Protein AF-A0A3N4HR42-F1 (afdb_monomer_lite)

Radius of gyration: 20.44 Å; chains: 1; bounding box: 59×43×58 Å

Sequence (301 aa):
MSRNQTDHSSALSRASDFMNNPENPEFTLSMLTPGLSFVSEAAHNEIISFLSTIPPKRSTDVFYEKNRSKVDMFFLLYSSMCGHDMFNLKSVAADCDPNLVFIFTIGPVVFSIPPPFQQLLEEYLLFYVRKIQPFFARIGHPFLYENGRPSPDLSSDMNTKKDPRVRYVDIAQQLGVVKEHGIVKRWNCGLARPSQFQIAEIAIRKMMEQLEALMELEFEAEGERIITTEFSRICQRTFSFLDGFVFASEFRSERLEALLLRYLNNDEVNMEFVRALDTKHRKVENDESYADSGYLWSGWY

Organism: NCBI:txid1160509

Foldseek 3Di:
DDDDPDPPVVLVVVVVVQVPDPPNPQDDLVVQDQVLALADPVLSVLLSVLVVVPDVVLVRCLQDPLPVVSHDLLVVLRCLNSQNQPQSCCVSVVVQDPVVNVVRVDPRFPWQADPLCSVVLSVLSVLCSPPVVVLCVVLDPVQQDDPNDRPPVSVDSPSVLQALVVLSSVLSCLRTRHCPFQQNVCVVVVNHDPLLSVVLSLLSVVLSVVLRVLSPDDDDNVCVVVSSVVSSVSSVVSSCCNRLESSDNPNRDPVVSVVVVVQVPDPPNPVVVVVVVVVVVVVQVPPVVCSPDPPPRPPPD

Structure (mmCIF, N/CA/C/O backbone):
data_AF-A0A3N4HR42-F1
#
_entry.id   AF-A0A3N4HR42-F1
#
loop_
_atom_site.group_PDB
_atom_site.id
_atom_site.type_symbol
_atom_site.label_atom_id
_atom_site.label_alt_id
_atom_site.label_comp_id
_atom_site.label_asym_id
_atom_site.label_entity_id
_atom_site.label_seq_id
_atom_site.pdbx_PDB_ins_code
_atom_site.Cartn_x
_atom_site.Cartn_y
_atom_site.Cartn_z
_atom_site.occupancy
_atom_site.B_iso_or_equiv
_atom_site.auth_seq_id
_atom_site.auth_comp_id
_atom_site.auth_asym_id
_atom_site.auth_atom_id
_atom_site.pdbx_PDB_model_num
ATOM 1 N N . MET A 1 1 ? -7.924 -11.128 30.339 1.00 36.09 1 MET A N 1
ATOM 2 C CA . MET A 1 1 ? -7.146 -11.492 29.135 1.00 36.09 1 MET A CA 1
ATOM 3 C C . MET A 1 1 ? -5.729 -10.977 29.324 1.00 36.09 1 MET A C 1
ATOM 5 O O . MET A 1 1 ? -5.520 -9.775 29.249 1.00 36.09 1 MET A O 1
ATOM 9 N N . SER A 1 2 ? -4.800 -11.863 29.690 1.00 30.78 2 SER A N 1
ATOM 10 C CA . SER A 1 2 ? -3.397 -11.521 29.952 1.00 30.78 2 SER A CA 1
ATOM 11 C C . SER A 1 2 ? -2.655 -11.473 28.616 1.00 30.78 2 SER A C 1
ATOM 13 O O . SER A 1 2 ? -2.589 -12.491 27.931 1.00 30.78 2 SER A O 1
ATOM 15 N N . ARG A 1 3 ? -2.185 -10.296 28.186 1.00 35.97 3 ARG A N 1
ATOM 16 C CA . ARG A 1 3 ? -1.340 -10.175 26.987 1.00 35.97 3 ARG A CA 1
ATOM 17 C C . ARG A 1 3 ? 0.090 -10.555 27.363 1.00 35.97 3 ARG A C 1
ATOM 19 O O . ARG A 1 3 ? 0.638 -9.990 28.304 1.00 35.97 3 ARG A O 1
ATOM 26 N N . ASN A 1 4 ? 0.665 -11.489 26.607 1.00 33.34 4 ASN A N 1
ATOM 27 C CA . ASN A 1 4 ? 2.083 -11.832 26.638 1.00 33.34 4 ASN A CA 1
ATOM 28 C C . ASN A 1 4 ? 2.928 -10.564 26.428 1.00 33.34 4 ASN A C 1
ATOM 30 O O . ASN A 1 4 ? 3.034 -10.066 25.311 1.00 33.34 4 ASN A O 1
ATOM 34 N N . GLN A 1 5 ? 3.520 -10.046 27.505 1.00 35.56 5 GLN A N 1
ATOM 35 C CA . GLN A 1 5 ? 4.719 -9.215 27.435 1.00 35.56 5 GLN A CA 1
ATOM 36 C C . GLN A 1 5 ? 5.881 -10.144 27.078 1.00 35.56 5 GLN A C 1
ATOM 38 O O . GLN A 1 5 ? 6.528 -10.711 27.950 1.00 35.56 5 GLN A O 1
ATOM 43 N N . THR A 1 6 ? 6.103 -10.371 25.789 1.00 44.53 6 THR A N 1
ATOM 44 C CA . THR A 1 6 ? 7.382 -10.901 25.307 1.00 44.53 6 THR A CA 1
ATOM 45 C C . THR A 1 6 ? 8.488 -9.882 25.598 1.00 44.53 6 THR A C 1
ATOM 47 O O . THR A 1 6 ? 8.267 -8.679 25.457 1.00 44.53 6 THR A O 1
ATOM 50 N N . ASP A 1 7 ? 9.652 -10.370 26.037 1.00 45.94 7 ASP A N 1
ATOM 51 C CA . ASP A 1 7 ? 10.839 -9.624 26.481 1.00 45.94 7 ASP A CA 1
ATOM 52 C C . ASP A 1 7 ? 11.307 -8.531 25.496 1.00 45.94 7 ASP A C 1
ATOM 54 O O . ASP A 1 7 ? 12.239 -8.699 24.712 1.00 45.94 7 ASP A O 1
ATOM 58 N N . HIS A 1 8 ? 10.699 -7.346 25.568 1.00 45.69 8 HIS A N 1
ATOM 59 C CA . HIS A 1 8 ? 11.109 -6.173 24.788 1.00 45.69 8 HIS A CA 1
ATOM 60 C C . HIS A 1 8 ? 12.482 -5.619 25.205 1.00 45.69 8 HIS A C 1
ATOM 62 O O . HIS A 1 8 ? 13.145 -4.942 24.421 1.00 45.69 8 HIS A O 1
ATOM 68 N N . SER A 1 9 ? 12.933 -5.932 26.423 1.00 43.62 9 SER A N 1
ATOM 69 C CA . SER A 1 9 ? 14.224 -5.479 26.951 1.00 43.62 9 SER A CA 1
ATOM 70 C C . SER A 1 9 ? 15.411 -6.099 26.197 1.00 43.62 9 SER A C 1
ATOM 72 O O . SER A 1 9 ? 16.412 -5.426 25.946 1.00 43.62 9 SER A O 1
ATOM 74 N N . SER A 1 10 ? 15.294 -7.357 25.744 1.00 48.78 10 SER A N 1
ATOM 75 C CA . SER A 1 10 ? 16.414 -8.047 25.087 1.00 48.78 10 SER A CA 1
ATOM 76 C C . SER A 1 10 ? 16.641 -7.591 23.643 1.00 48.78 10 SER A C 1
ATOM 78 O O . SER A 1 10 ? 17.771 -7.637 23.159 1.00 48.78 10 SER A O 1
ATOM 80 N N . ALA A 1 11 ? 15.587 -7.151 22.947 1.00 43.66 11 ALA A N 1
ATOM 81 C CA . ALA A 1 11 ? 15.695 -6.609 21.593 1.00 43.66 11 ALA A CA 1
ATOM 82 C C . ALA A 1 11 ? 16.401 -5.240 21.591 1.00 43.66 11 ALA A C 1
ATOM 84 O O . ALA A 1 11 ? 17.291 -5.005 20.777 1.00 43.66 11 ALA A O 1
ATOM 85 N N . LEU A 1 12 ? 16.079 -4.377 22.563 1.00 40.41 12 LEU A N 1
ATOM 86 C CA . LEU A 1 12 ? 16.682 -3.046 22.703 1.00 40.41 12 LEU A CA 1
ATOM 87 C C . LEU A 1 12 ? 18.170 -3.105 23.091 1.00 40.41 12 LEU A C 1
ATOM 89 O O . LEU A 1 12 ? 18.966 -2.320 22.580 1.00 40.41 12 LEU A O 1
ATOM 93 N N . SER A 1 13 ? 18.570 -4.064 23.937 1.00 45.47 13 SER A N 1
ATOM 94 C CA . SER A 1 13 ? 19.983 -4.255 24.307 1.00 45.47 13 SER A CA 1
ATOM 95 C C . SER A 1 13 ? 20.847 -4.695 23.119 1.00 45.47 13 SER A C 1
ATOM 97 O O . SER A 1 13 ? 21.969 -4.221 22.978 1.00 45.47 13 SER A O 1
ATOM 99 N N . ARG A 1 14 ? 20.327 -5.555 22.227 1.00 50.50 14 ARG A N 1
ATOM 100 C CA . ARG A 1 14 ? 21.057 -6.005 21.026 1.00 50.50 14 ARG A CA 1
ATOM 101 C C . ARG A 1 14 ? 21.204 -4.909 19.970 1.00 50.50 14 ARG A C 1
ATOM 103 O O . ARG A 1 14 ? 22.225 -4.867 19.295 1.00 50.50 14 ARG A O 1
ATOM 110 N N . ALA A 1 15 ? 20.219 -4.018 19.849 1.00 42.44 15 ALA A N 1
ATOM 111 C CA . ALA A 1 15 ? 20.290 -2.876 18.937 1.00 42.44 15 ALA A CA 1
ATOM 112 C C . ALA A 1 15 ? 21.369 -1.860 19.365 1.00 42.44 15 ALA A C 1
ATOM 114 O O . ALA A 1 15 ? 22.075 -1.312 18.524 1.00 42.44 15 ALA A O 1
ATOM 115 N N . SER A 1 16 ? 21.545 -1.659 20.677 1.00 41.88 16 SER A N 1
ATOM 116 C CA . SER A 1 16 ? 22.583 -0.792 21.257 1.00 41.88 16 SER A CA 1
ATOM 117 C C . SER A 1 16 ? 24.005 -1.273 20.942 1.00 41.88 16 SER A C 1
ATOM 119 O O . SER A 1 16 ? 24.844 -0.481 20.515 1.00 41.88 16 SER A O 1
ATOM 121 N N . ASP A 1 17 ? 24.276 -2.570 21.112 1.00 47.03 17 ASP A N 1
ATOM 122 C CA . ASP A 1 17 ? 25.609 -3.142 20.865 1.00 47.03 17 ASP A CA 1
ATOM 123 C C . ASP A 1 17 ? 25.984 -3.126 19.374 1.00 47.03 17 ASP A C 1
ATOM 125 O O . ASP A 1 17 ? 27.156 -3.005 19.018 1.00 47.03 17 ASP A O 1
ATOM 129 N N . PHE A 1 18 ? 24.981 -3.164 18.494 1.00 44.66 18 PHE A N 1
ATOM 130 C CA . PHE A 1 18 ? 25.139 -3.056 17.044 1.00 44.66 18 PHE A CA 1
ATOM 131 C C . PHE A 1 18 ? 25.598 -1.657 16.591 1.00 44.66 18 PHE A C 1
ATOM 133 O O . PHE A 1 18 ? 26.269 -1.531 15.572 1.00 44.66 18 PHE A O 1
ATOM 140 N N . MET A 1 19 ? 25.283 -0.601 17.355 1.00 38.81 19 MET A N 1
ATOM 141 C CA . MET A 1 19 ? 25.569 0.794 16.981 1.00 38.81 19 MET A CA 1
ATOM 142 C C . MET A 1 19 ? 27.031 1.226 17.190 1.00 38.81 19 MET A C 1
ATOM 144 O O . MET A 1 19 ? 27.423 2.282 16.700 1.00 38.81 19 MET A O 1
ATOM 148 N N . ASN A 1 20 ? 27.847 0.438 17.901 1.00 46.16 20 ASN A N 1
ATOM 149 C CA . ASN A 1 20 ? 29.214 0.823 18.281 1.00 46.16 20 ASN A CA 1
ATOM 150 C C . ASN A 1 20 ? 30.325 0.123 17.470 1.00 46.16 20 ASN A C 1
ATOM 152 O O . ASN A 1 20 ? 31.501 0.315 17.781 1.00 46.16 20 ASN A O 1
ATOM 156 N N . ASN A 1 21 ? 29.989 -0.673 16.445 1.00 47.16 21 ASN A N 1
ATOM 157 C CA . ASN A 1 21 ? 30.976 -1.384 15.627 1.00 47.16 21 ASN A CA 1
ATOM 158 C C . ASN A 1 21 ? 31.153 -0.720 14.237 1.00 47.16 21 ASN A C 1
ATOM 160 O O . ASN A 1 21 ? 30.214 -0.733 13.443 1.00 47.16 21 ASN A O 1
ATOM 164 N N . PRO A 1 22 ? 32.326 -0.134 13.915 1.00 46.09 22 PRO A N 1
ATOM 165 C CA . PRO A 1 22 ? 32.585 0.517 12.624 1.00 46.09 22 PRO A CA 1
ATOM 166 C C . PRO A 1 22 ? 32.722 -0.465 11.448 1.00 46.09 22 PRO A C 1
ATOM 168 O O . PRO A 1 22 ? 32.657 -0.049 10.292 1.00 46.09 22 PRO A O 1
ATOM 171 N N . GLU A 1 23 ? 32.872 -1.763 11.720 1.00 51.28 23 GLU A N 1
ATOM 172 C CA . GLU A 1 23 ? 32.647 -2.815 10.731 1.00 51.28 23 GLU A CA 1
ATOM 173 C C . GLU A 1 23 ? 31.143 -3.060 10.649 1.00 51.28 23 GLU A C 1
ATOM 175 O O . GLU A 1 23 ? 30.599 -3.911 11.348 1.00 51.28 23 GLU A O 1
ATOM 180 N N . ASN A 1 24 ? 30.459 -2.236 9.856 1.00 51.88 24 ASN A N 1
ATOM 181 C CA . ASN A 1 24 ? 29.016 -2.320 9.675 1.00 51.88 24 ASN A CA 1
ATOM 182 C C . ASN A 1 24 ? 28.698 -3.725 9.133 1.00 51.88 24 ASN A C 1
ATOM 184 O O . ASN A 1 24 ? 29.077 -4.018 7.994 1.00 51.88 24 ASN A O 1
ATOM 188 N N . PRO A 1 25 ? 28.092 -4.626 9.926 1.00 54.25 25 PRO A N 1
ATOM 189 C CA . PRO A 1 25 ? 27.823 -5.976 9.463 1.00 54.25 25 PRO A CA 1
ATOM 190 C C . PRO A 1 25 ? 26.931 -5.863 8.231 1.00 54.25 25 PRO A C 1
ATOM 192 O O . PRO A 1 25 ? 25.910 -5.171 8.260 1.00 54.25 25 PRO A O 1
ATOM 195 N N . GLU A 1 26 ? 27.352 -6.486 7.129 1.00 62.44 26 GLU A N 1
ATOM 196 C CA . GLU A 1 26 ? 26.559 -6.516 5.907 1.00 62.44 26 GLU A CA 1
ATOM 197 C C . GLU A 1 26 ? 25.141 -6.961 6.272 1.00 62.44 26 GLU A C 1
ATOM 199 O O . GLU A 1 26 ? 24.936 -8.049 6.821 1.00 62.44 26 GLU A O 1
ATOM 204 N N . PHE A 1 27 ? 24.158 -6.095 6.017 1.00 65.12 27 PHE A N 1
ATOM 205 C CA . PHE A 1 27 ? 22.768 -6.476 6.183 1.00 65.12 27 PHE A CA 1
ATOM 206 C C . PHE A 1 27 ? 22.517 -7.663 5.254 1.00 65.12 27 PHE A C 1
ATOM 208 O O . PHE A 1 27 ? 22.608 -7.546 4.030 1.00 65.12 27 PHE A O 1
ATOM 215 N N . THR A 1 28 ? 22.221 -8.819 5.835 1.00 76.50 28 THR A N 1
ATOM 216 C CA . THR A 1 28 ? 22.005 -10.059 5.093 1.00 76.50 28 THR A CA 1
ATOM 217 C C . THR A 1 28 ? 20.543 -10.462 5.200 1.00 76.5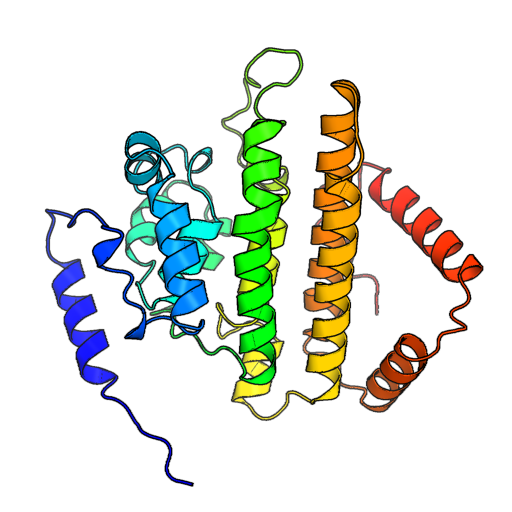0 28 THR A C 1
ATOM 219 O O . THR A 1 28 ? 19.921 -10.335 6.253 1.00 76.50 28 THR A O 1
ATOM 222 N N . LEU A 1 29 ? 19.973 -10.989 4.109 1.00 82.12 29 LEU A N 1
ATOM 223 C CA . LEU A 1 29 ? 18.588 -11.488 4.095 1.00 82.12 29 LEU A CA 1
ATOM 224 C C . LEU A 1 29 ? 18.332 -12.558 5.171 1.00 82.12 29 LEU A C 1
ATOM 226 O O . LEU A 1 29 ? 17.199 -12.717 5.610 1.00 82.12 29 LEU A O 1
ATOM 230 N N . SER A 1 30 ? 19.374 -13.248 5.644 1.00 85.31 30 SER A N 1
ATOM 231 C CA . SER A 1 30 ? 19.306 -14.209 6.754 1.00 85.31 30 SER A CA 1
ATOM 232 C C . SER A 1 30 ? 18.877 -13.588 8.088 1.00 85.31 30 SER A C 1
ATOM 234 O O . SER A 1 30 ? 18.429 -14.313 8.974 1.00 85.31 30 SER A O 1
ATOM 236 N N . MET A 1 31 ? 18.982 -12.266 8.243 1.00 84.31 31 MET A N 1
ATOM 237 C CA . MET A 1 31 ? 18.504 -11.550 9.428 1.00 84.31 31 MET A CA 1
ATOM 238 C C . MET A 1 31 ? 16.973 -11.402 9.439 1.00 84.31 31 MET A C 1
ATOM 240 O O . MET A 1 31 ? 16.371 -11.206 10.499 1.00 84.31 31 MET A O 1
ATOM 244 N N . LEU A 1 32 ? 16.320 -11.527 8.280 1.00 86.69 32 LEU A N 1
ATOM 245 C CA . LEU A 1 32 ? 14.867 -11.484 8.139 1.00 86.69 32 LEU A CA 1
ATOM 246 C C . LEU A 1 32 ? 14.284 -12.873 8.421 1.00 86.69 32 LEU A C 1
ATOM 248 O O . LEU A 1 32 ? 14.069 -13.682 7.518 1.00 86.69 32 LEU A O 1
ATOM 252 N N . THR A 1 33 ? 14.041 -13.161 9.699 1.00 88.56 33 THR A N 1
ATOM 253 C CA . THR A 1 33 ? 13.465 -14.445 10.125 1.00 88.56 33 THR A CA 1
ATOM 254 C C . THR A 1 33 ? 11.935 -14.372 10.220 1.00 88.56 33 THR A C 1
ATOM 256 O O . THR A 1 33 ? 11.415 -13.332 10.631 1.00 88.56 33 THR A O 1
ATOM 259 N N . PRO A 1 34 ? 11.200 -15.462 9.911 1.00 88.62 34 PRO A N 1
ATOM 260 C CA . PRO A 1 34 ? 9.736 -15.476 9.988 1.00 88.62 34 PRO A CA 1
ATOM 261 C C . PRO A 1 34 ? 9.187 -15.073 11.361 1.00 88.62 34 PRO A C 1
ATOM 263 O O . PRO A 1 34 ? 8.167 -14.404 11.449 1.00 88.62 34 PRO A O 1
ATOM 266 N N . GLY A 1 35 ? 9.894 -15.420 12.444 1.00 88.00 35 GLY A N 1
ATOM 267 C CA . GLY A 1 35 ? 9.477 -15.095 13.813 1.00 88.00 35 GLY A CA 1
ATOM 268 C C . GLY A 1 35 ? 9.513 -13.604 14.163 1.00 88.00 35 GLY A C 1
ATOM 269 O O . GLY A 1 35 ? 8.986 -13.219 15.205 1.00 88.00 35 GLY A O 1
ATOM 270 N N . LEU A 1 36 ? 10.132 -12.773 13.320 1.00 86.25 36 LEU A N 1
ATOM 271 C CA . LEU A 1 36 ? 10.145 -11.317 13.464 1.00 86.25 36 LEU A CA 1
ATOM 272 C C . LEU A 1 36 ? 9.144 -10.618 12.538 1.00 86.25 36 LEU A C 1
ATOM 274 O O . LEU A 1 36 ? 8.925 -9.417 12.678 1.00 86.25 36 LEU A O 1
ATOM 278 N N . SER A 1 37 ? 8.556 -11.346 11.589 1.00 88.12 37 SER A N 1
ATOM 279 C CA . SER A 1 37 ? 7.618 -10.790 10.625 1.00 88.12 37 SER A CA 1
ATOM 280 C C . SER A 1 37 ? 6.185 -10.861 11.141 1.00 88.12 37 SER A C 1
ATOM 282 O O . SER A 1 37 ? 5.816 -11.768 11.884 1.00 88.12 37 SER A O 1
ATOM 284 N N . PHE A 1 38 ? 5.358 -9.896 10.743 1.00 88.81 38 PHE A N 1
ATOM 285 C CA . PHE A 1 38 ? 3.923 -9.914 11.045 1.00 88.81 38 PHE A CA 1
ATOM 286 C C . PHE A 1 38 ? 3.111 -10.693 9.999 1.00 88.81 38 PHE A C 1
ATOM 288 O O . PHE A 1 38 ? 1.947 -11.000 10.257 1.00 88.81 38 PHE A O 1
ATOM 295 N N . VAL A 1 39 ? 3.691 -10.952 8.820 1.00 93.44 39 VAL A N 1
ATOM 296 C CA . VAL A 1 39 ? 3.047 -11.757 7.778 1.00 93.44 39 VAL A CA 1
ATOM 297 C C . VAL A 1 39 ? 3.178 -13.242 8.101 1.00 93.44 39 VAL A C 1
ATOM 299 O O . VAL A 1 39 ? 4.042 -13.656 8.876 1.00 93.44 39 VAL A O 1
ATOM 302 N N . SER A 1 40 ? 2.331 -14.058 7.484 1.00 95.94 40 SER A N 1
ATOM 303 C CA . SER A 1 40 ? 2.418 -15.509 7.560 1.00 95.94 40 SER A CA 1
ATOM 304 C C . SER A 1 40 ? 3.796 -16.018 7.125 1.00 95.94 40 SER A C 1
ATOM 306 O O . SER A 1 40 ? 4.465 -15.429 6.276 1.00 95.94 40 SER A O 1
ATOM 308 N N . GLU A 1 41 ? 4.221 -17.161 7.668 1.00 96.19 41 GLU A N 1
ATOM 309 C CA . GLU A 1 41 ? 5.494 -17.791 7.291 1.00 96.19 41 GLU A CA 1
ATOM 310 C C . GLU A 1 41 ? 5.572 -18.072 5.780 1.00 96.19 41 GLU A C 1
ATOM 312 O O . GLU A 1 41 ? 6.622 -17.900 5.163 1.00 96.19 41 GLU A O 1
ATOM 317 N N . ALA A 1 42 ? 4.446 -18.445 5.162 1.00 97.38 42 ALA A N 1
ATOM 318 C CA . ALA A 1 42 ? 4.359 -18.651 3.721 1.00 97.38 42 ALA A CA 1
ATOM 319 C C . ALA A 1 42 ? 4.644 -17.355 2.946 1.00 97.38 42 ALA A C 1
ATOM 321 O O . ALA A 1 42 ? 5.490 -17.353 2.051 1.00 97.38 42 ALA A O 1
ATOM 322 N N . ALA A 1 43 ? 3.990 -16.251 3.324 1.00 96.56 43 ALA A N 1
ATOM 323 C CA . ALA A 1 43 ? 4.218 -14.951 2.705 1.00 96.56 43 ALA A CA 1
ATOM 324 C C . ALA A 1 43 ? 5.642 -14.437 2.953 1.00 96.56 43 ALA A C 1
ATOM 326 O O . ALA A 1 43 ? 6.279 -13.928 2.033 1.00 96.56 43 ALA A O 1
ATOM 327 N N . HIS A 1 44 ? 6.172 -14.626 4.165 1.00 95.50 44 HIS A N 1
ATOM 328 C CA . HIS A 1 44 ? 7.555 -14.291 4.512 1.00 95.50 44 HIS A CA 1
ATOM 329 C C . HIS A 1 44 ? 8.540 -14.987 3.578 1.00 95.50 44 HIS A C 1
ATOM 331 O O . HIS A 1 44 ? 9.362 -14.335 2.941 1.00 95.50 44 HIS A O 1
ATOM 337 N N . ASN A 1 45 ? 8.434 -16.309 3.454 1.00 95.69 45 ASN A N 1
ATOM 338 C CA . ASN A 1 45 ? 9.334 -17.098 2.618 1.00 95.69 45 ASN A CA 1
ATOM 339 C C . ASN A 1 45 ? 9.261 -16.682 1.146 1.00 95.69 45 ASN A C 1
ATOM 341 O O . ASN A 1 45 ? 10.291 -16.622 0.475 1.00 95.69 45 ASN A O 1
ATOM 345 N N . GLU A 1 46 ? 8.070 -16.347 0.651 1.00 96.62 46 GLU A N 1
ATOM 346 C CA . GLU A 1 46 ? 7.899 -15.838 -0.706 1.00 96.62 46 GLU A CA 1
ATOM 347 C C . GLU A 1 46 ? 8.568 -14.472 -0.901 1.00 96.62 46 GLU A C 1
ATOM 349 O O . GLU A 1 46 ? 9.310 -14.287 -1.867 1.00 96.62 46 GLU A O 1
ATOM 354 N N . ILE A 1 47 ? 8.378 -13.540 0.038 1.00 94.38 47 ILE A N 1
ATOM 355 C CA . ILE A 1 47 ? 9.021 -12.222 0.001 1.00 94.38 47 ILE A CA 1
ATOM 356 C C . ILE A 1 47 ? 10.546 -12.373 0.059 1.00 94.38 47 ILE A C 1
ATOM 358 O O . ILE A 1 47 ? 11.244 -11.772 -0.752 1.00 94.38 47 ILE A O 1
ATOM 362 N N . ILE A 1 48 ? 11.089 -13.210 0.948 1.00 92.62 48 ILE A N 1
ATOM 363 C CA . ILE A 1 48 ? 12.539 -13.456 1.031 1.00 92.62 48 ILE A CA 1
ATOM 364 C C . ILE A 1 48 ? 13.073 -14.105 -0.242 1.00 92.62 48 ILE A C 1
ATOM 366 O O . ILE A 1 48 ? 14.116 -13.686 -0.748 1.00 92.62 48 ILE A O 1
ATOM 370 N N . SER A 1 49 ? 12.356 -15.092 -0.785 1.00 93.25 49 SER A N 1
ATOM 371 C CA . SER A 1 49 ? 12.714 -15.717 -2.056 1.00 93.25 49 SER A CA 1
ATOM 372 C C . SER A 1 49 ? 12.800 -14.660 -3.150 1.00 93.25 49 SER A C 1
ATOM 374 O O . SER A 1 49 ? 13.808 -14.587 -3.848 1.00 93.25 49 SER A O 1
ATOM 376 N N . PHE A 1 50 ? 11.794 -13.794 -3.260 1.00 89.94 50 PHE A N 1
ATOM 377 C CA . PHE A 1 50 ? 11.798 -12.683 -4.199 1.00 89.94 50 PHE A CA 1
ATOM 378 C C . PHE A 1 50 ? 12.989 -11.739 -3.977 1.00 89.94 50 PHE A C 1
ATOM 380 O O . PHE A 1 50 ? 13.749 -11.485 -4.911 1.00 89.94 50 PHE A O 1
ATOM 387 N N . LEU A 1 51 ? 13.214 -11.276 -2.747 1.00 85.69 51 LEU A N 1
ATOM 388 C CA . LEU A 1 51 ? 14.315 -10.366 -2.423 1.00 85.69 51 LEU A CA 1
ATOM 389 C C . LEU A 1 51 ? 15.688 -10.972 -2.743 1.00 85.69 51 LEU A C 1
ATOM 391 O O . LEU A 1 51 ? 16.587 -10.250 -3.166 1.00 85.69 51 LEU A O 1
ATOM 395 N N . SER A 1 52 ? 15.842 -12.294 -2.621 1.00 86.06 52 SER A N 1
ATOM 396 C CA . SER A 1 52 ? 17.074 -13.001 -2.993 1.00 86.06 52 SER A CA 1
ATOM 397 C C . SER A 1 52 ? 17.354 -13.020 -4.502 1.00 86.06 52 SER A C 1
ATOM 399 O O . SER A 1 52 ? 18.503 -13.184 -4.909 1.00 86.06 52 SER A O 1
ATOM 401 N N . THR A 1 53 ? 16.331 -12.816 -5.344 1.00 83.56 53 THR A N 1
ATOM 402 C CA . THR A 1 53 ? 16.505 -12.705 -6.804 1.00 83.56 53 THR A CA 1
ATOM 403 C C . THR A 1 53 ? 17.035 -11.338 -7.232 1.00 83.56 53 THR A C 1
ATOM 405 O O . THR A 1 53 ? 17.528 -11.187 -8.353 1.00 83.56 53 THR A O 1
ATOM 408 N N . ILE A 1 54 ? 16.962 -10.337 -6.351 1.00 75.06 54 ILE A N 1
ATOM 409 C CA . ILE A 1 54 ? 17.467 -8.995 -6.626 1.00 75.06 54 ILE A CA 1
ATOM 410 C C . ILE A 1 54 ? 19.006 -9.055 -6.590 1.00 75.06 54 ILE A C 1
ATOM 412 O O . ILE A 1 54 ? 19.574 -9.437 -5.567 1.00 75.06 54 ILE A O 1
ATOM 416 N N . PRO A 1 55 ? 19.715 -8.695 -7.682 1.00 68.75 55 PRO A N 1
ATOM 417 C CA . PRO A 1 55 ? 21.163 -8.869 -7.775 1.00 68.75 55 PRO A CA 1
ATOM 418 C C . PRO A 1 55 ? 21.932 -8.229 -6.603 1.00 68.75 55 PRO A C 1
ATOM 420 O O . PRO A 1 55 ? 21.653 -7.072 -6.281 1.00 68.75 55 PRO A O 1
ATOM 423 N N . PRO A 1 56 ? 22.971 -8.883 -6.040 1.00 55.62 56 PRO A N 1
ATOM 424 C CA . PRO A 1 56 ? 23.693 -8.375 -4.872 1.00 55.62 56 PRO A CA 1
ATOM 425 C C . PRO A 1 56 ? 24.366 -7.015 -5.074 1.00 55.62 56 PRO A C 1
ATOM 427 O O . PRO A 1 56 ? 24.399 -6.196 -4.169 1.00 55.62 56 PRO A O 1
ATOM 430 N N . LYS A 1 57 ? 24.844 -6.723 -6.295 1.00 51.28 57 LYS A N 1
ATOM 431 C CA . LYS A 1 57 ? 25.366 -5.387 -6.640 1.00 51.28 57 LYS A CA 1
ATOM 432 C C . LYS A 1 57 ? 24.302 -4.297 -6.521 1.00 51.28 57 LYS A C 1
ATOM 434 O O . LYS A 1 57 ? 24.640 -3.167 -6.235 1.00 51.28 57 LYS A O 1
ATOM 439 N N . ARG A 1 58 ? 23.021 -4.630 -6.708 1.00 48.28 58 ARG A N 1
ATOM 440 C CA . ARG A 1 58 ? 21.929 -3.734 -6.325 1.00 48.28 58 ARG A CA 1
ATOM 441 C C . ARG A 1 58 ? 21.700 -3.805 -4.827 1.00 48.28 58 ARG A C 1
ATOM 443 O O . ARG A 1 58 ? 21.539 -2.751 -4.257 1.00 48.28 58 ARG A O 1
ATOM 450 N N . SER A 1 59 ? 21.742 -4.976 -4.190 1.00 39.44 59 SER A N 1
ATOM 451 C CA . SER A 1 59 ? 21.454 -5.124 -2.757 1.00 39.44 59 SER A CA 1
ATOM 452 C C . SER A 1 59 ? 22.468 -4.478 -1.806 1.00 39.44 59 SER A C 1
ATOM 454 O O . SER A 1 59 ? 22.056 -4.152 -0.709 1.00 39.44 59 SER A O 1
ATOM 456 N N . THR A 1 60 ? 23.743 -4.280 -2.160 1.00 37.81 60 THR A N 1
ATOM 457 C CA . THR A 1 60 ? 24.729 -3.560 -1.321 1.00 37.81 60 THR A CA 1
ATOM 458 C C . THR A 1 60 ? 24.863 -2.077 -1.685 1.00 37.81 60 THR A C 1
ATOM 460 O O . THR A 1 60 ? 24.948 -1.249 -0.777 1.00 37.81 60 THR A O 1
ATOM 463 N N . ASP A 1 61 ? 24.736 -1.706 -2.969 1.00 41.06 61 ASP A N 1
ATOM 464 C CA . ASP A 1 61 ? 24.538 -0.303 -3.397 1.00 41.06 61 ASP A CA 1
ATOM 465 C C . ASP A 1 61 ? 23.201 0.260 -2.864 1.00 41.06 61 ASP A C 1
ATOM 467 O O . ASP A 1 61 ? 23.077 1.461 -2.624 1.00 41.06 61 ASP A O 1
ATOM 471 N N . VAL A 1 62 ? 22.227 -0.627 -2.603 1.00 41.84 62 VAL A N 1
ATOM 472 C CA . VAL A 1 62 ? 20.932 -0.374 -1.943 1.00 41.84 62 VAL A CA 1
ATOM 473 C C . VAL A 1 62 ? 21.095 0.226 -0.541 1.00 41.84 62 VAL A C 1
ATOM 475 O O . VAL A 1 62 ? 20.199 0.911 -0.059 1.00 41.84 62 VAL A O 1
ATOM 478 N N . PHE A 1 63 ? 22.220 -0.007 0.135 1.00 38.25 63 PHE A N 1
ATOM 479 C CA . PHE A 1 63 ? 22.409 0.465 1.507 1.00 38.25 63 PHE A CA 1
ATOM 480 C C . PHE A 1 63 ? 23.330 1.683 1.629 1.00 38.25 63 PHE A C 1
ATOM 482 O O . PHE A 1 63 ? 23.203 2.410 2.614 1.00 38.25 63 PHE A O 1
ATOM 489 N N . TYR A 1 64 ? 24.235 1.925 0.668 1.00 38.94 64 TYR A N 1
ATOM 490 C CA . TYR A 1 64 ? 25.366 2.842 0.892 1.00 38.94 64 TYR A CA 1
ATOM 491 C C . TYR A 1 64 ? 25.794 3.737 -0.286 1.00 38.94 64 TYR A C 1
ATOM 493 O O . TYR A 1 64 ? 26.658 4.593 -0.082 1.00 38.94 64 TYR A O 1
ATOM 501 N N . GLU A 1 65 ? 25.226 3.630 -1.495 1.00 37.47 65 GLU A N 1
ATOM 502 C CA . GLU A 1 65 ? 25.549 4.618 -2.537 1.00 37.47 65 GLU A CA 1
ATOM 503 C C . GLU A 1 65 ? 24.798 5.941 -2.305 1.00 37.47 65 GLU A C 1
ATOM 505 O O . GLU A 1 65 ? 23.592 5.964 -2.066 1.00 37.47 65 GLU A O 1
ATOM 510 N N . LYS A 1 66 ? 25.493 7.073 -2.503 1.00 43.69 66 LYS A N 1
ATOM 511 C CA . LYS A 1 66 ? 24.923 8.440 -2.557 1.00 43.69 66 LYS A CA 1
ATOM 512 C C . LYS A 1 66 ? 23.748 8.604 -3.542 1.00 43.69 66 LYS A C 1
ATOM 514 O O . LYS A 1 66 ? 23.105 9.646 -3.554 1.00 43.69 66 LYS A O 1
ATOM 519 N N . ASN A 1 67 ? 23.460 7.594 -4.364 1.00 43.47 67 ASN A N 1
ATOM 520 C CA . ASN A 1 67 ? 22.304 7.523 -5.247 1.00 43.47 67 ASN A CA 1
ATOM 521 C C . ASN A 1 67 ? 21.228 6.598 -4.655 1.00 43.47 67 ASN A C 1
ATOM 523 O O . ASN A 1 67 ? 21.049 5.456 -5.079 1.00 43.47 67 ASN A O 1
ATOM 527 N N . ARG A 1 68 ? 20.440 7.144 -3.720 1.00 45.81 68 ARG A N 1
ATOM 528 C CA . ARG A 1 68 ? 19.210 6.530 -3.172 1.00 45.81 68 ARG A CA 1
ATOM 529 C C . ARG A 1 68 ? 18.193 6.092 -4.238 1.00 45.81 68 ARG A C 1
ATOM 531 O O . ARG A 1 68 ? 17.289 5.322 -3.944 1.00 45.81 68 ARG A O 1
ATOM 538 N N . SER A 1 69 ? 18.362 6.536 -5.483 1.00 46.00 69 SER A N 1
ATOM 539 C CA . SER A 1 69 ? 17.554 6.178 -6.653 1.00 46.00 69 SER A CA 1
ATOM 540 C C . SER A 1 69 ? 17.611 4.696 -7.058 1.00 46.00 69 SER A C 1
ATOM 542 O O . SER A 1 69 ? 16.837 4.284 -7.920 1.00 46.00 69 SER A O 1
ATOM 544 N N . LYS A 1 70 ? 18.499 3.885 -6.461 1.00 49.66 70 LYS A N 1
ATOM 545 C CA . LYS A 1 70 ? 18.641 2.450 -6.776 1.00 49.66 70 LYS A CA 1
ATOM 546 C C . LYS A 1 70 ? 18.023 1.504 -5.745 1.00 49.66 70 LYS A C 1
ATOM 548 O O . LYS A 1 70 ? 17.923 0.308 -6.027 1.00 49.66 70 LYS A O 1
ATOM 553 N N . VAL A 1 71 ? 17.631 2.007 -4.572 1.00 55.66 71 VAL A N 1
ATOM 554 C CA . VAL A 1 71 ? 17.055 1.170 -3.516 1.00 55.66 71 VAL A CA 1
ATOM 555 C C . VAL A 1 71 ? 15.593 0.894 -3.804 1.00 55.66 71 VAL A C 1
ATOM 557 O O . VAL A 1 71 ? 14.814 1.830 -3.969 1.00 55.66 71 VAL A O 1
ATOM 560 N N . ASP A 1 72 ? 15.190 -0.374 -3.823 1.00 69.50 72 ASP A N 1
ATOM 561 C CA . ASP A 1 72 ? 13.764 -0.678 -3.843 1.00 69.50 72 ASP A CA 1
ATOM 562 C C . ASP A 1 72 ? 13.162 -0.332 -2.470 1.00 69.50 72 ASP A C 1
ATOM 564 O O . ASP A 1 72 ? 13.445 -0.986 -1.466 1.00 69.50 72 ASP A O 1
ATOM 568 N N . MET A 1 73 ? 12.344 0.722 -2.415 1.00 73.12 73 MET A N 1
ATOM 569 C CA . MET A 1 73 ? 11.689 1.191 -1.188 1.00 73.12 73 MET A CA 1
ATOM 570 C C . MET A 1 73 ? 10.850 0.098 -0.510 1.00 73.12 73 MET A C 1
ATOM 572 O O . MET A 1 73 ? 10.694 0.117 0.711 1.00 73.12 73 MET A O 1
ATOM 576 N N . PHE A 1 74 ? 10.364 -0.889 -1.271 1.00 80.88 74 PHE A N 1
ATOM 577 C CA . PHE A 1 74 ? 9.676 -2.054 -0.722 1.00 80.88 74 PHE A CA 1
ATOM 578 C C . PHE A 1 74 ? 10.579 -2.887 0.187 1.00 80.88 74 PHE A C 1
ATOM 580 O O . PHE A 1 74 ? 10.149 -3.349 1.243 1.00 80.88 74 PHE A O 1
ATOM 587 N N . PHE A 1 75 ? 11.843 -3.063 -0.195 1.00 79.31 75 PHE A N 1
ATOM 588 C CA . PHE A 1 75 ? 12.796 -3.809 0.613 1.00 79.31 75 PHE A CA 1
ATOM 589 C C . PHE A 1 75 ? 13.031 -3.122 1.963 1.00 79.31 75 PHE A C 1
ATOM 591 O O . PHE A 1 75 ? 12.988 -3.776 3.005 1.00 79.31 75 PHE A O 1
ATOM 598 N N . LEU A 1 76 ? 13.226 -1.798 1.952 1.00 77.94 76 LEU A N 1
ATOM 599 C CA . LEU A 1 76 ? 13.403 -1.017 3.178 1.00 77.94 76 LEU A CA 1
ATOM 600 C C . LEU A 1 76 ? 12.168 -1.106 4.075 1.00 77.94 76 LEU A C 1
ATOM 602 O O . LEU A 1 76 ? 12.298 -1.338 5.275 1.00 77.94 76 LEU A O 1
ATOM 606 N N . LEU A 1 77 ? 10.980 -0.987 3.479 1.00 80.50 77 LEU A N 1
ATOM 607 C CA . LEU A 1 77 ? 9.710 -1.141 4.175 1.00 80.50 77 LEU A CA 1
ATOM 608 C C . LEU A 1 77 ? 9.611 -2.508 4.862 1.00 80.50 77 LEU A C 1
ATOM 610 O O . LEU A 1 77 ? 9.353 -2.575 6.061 1.00 80.50 77 LEU A O 1
ATOM 614 N N . TYR A 1 78 ? 9.834 -3.589 4.114 1.00 86.00 78 TYR A N 1
ATOM 615 C CA . TYR A 1 78 ? 9.690 -4.948 4.624 1.00 86.00 78 TYR A CA 1
ATOM 616 C C . TYR A 1 78 ? 10.742 -5.298 5.679 1.00 86.00 78 TYR A C 1
ATOM 618 O O . TYR A 1 78 ? 10.424 -5.904 6.703 1.00 86.00 78 TYR A O 1
ATOM 626 N N . SER A 1 79 ? 11.989 -4.874 5.461 1.00 82.06 79 SER A N 1
ATOM 627 C CA . SER A 1 79 ? 13.059 -5.023 6.445 1.00 82.06 79 SER A CA 1
ATOM 628 C C . SER A 1 79 ? 12.687 -4.339 7.754 1.00 82.06 79 SER A C 1
ATOM 630 O O . SER A 1 79 ? 12.742 -4.959 8.819 1.00 82.06 79 SER A O 1
ATOM 632 N N . SER A 1 80 ? 12.195 -3.100 7.656 1.00 79.38 80 SER A N 1
ATOM 633 C CA . SER A 1 80 ? 11.707 -2.367 8.812 1.00 79.38 80 SER A CA 1
ATOM 634 C C . SER A 1 80 ? 10.592 -3.148 9.506 1.00 79.38 80 SER A C 1
ATOM 636 O O . SER A 1 80 ? 10.719 -3.439 10.690 1.00 79.38 80 SER A O 1
ATOM 638 N N . MET A 1 81 ? 9.577 -3.614 8.770 1.00 81.00 81 MET A N 1
ATOM 639 C CA . MET A 1 81 ? 8.465 -4.410 9.313 1.00 81.00 81 MET A CA 1
ATOM 640 C C . MET A 1 81 ? 8.884 -5.695 10.040 1.00 81.00 81 MET A C 1
ATOM 642 O O . MET A 1 81 ? 8.153 -6.153 10.915 1.00 81.00 81 MET A O 1
ATOM 646 N N . CYS A 1 82 ? 10.053 -6.253 9.722 1.00 83.75 82 CYS A N 1
ATOM 647 C CA . CYS A 1 82 ? 10.649 -7.386 10.434 1.00 83.75 82 CYS A CA 1
ATOM 648 C C . CYS A 1 82 ? 11.428 -6.961 11.697 1.00 83.75 82 CYS A C 1
ATOM 650 O O . CYS A 1 82 ? 12.274 -7.707 12.188 1.00 83.75 82 CYS A O 1
ATOM 652 N N . GLY A 1 83 ? 11.194 -5.751 12.209 1.00 74.94 83 GLY A N 1
ATOM 653 C CA . GLY A 1 83 ? 11.819 -5.227 13.422 1.00 74.94 83 GLY A CA 1
ATOM 654 C C . GLY A 1 83 ? 13.284 -4.825 13.258 1.00 74.94 83 GLY A C 1
ATOM 655 O O . GLY A 1 83 ? 13.955 -4.603 14.267 1.00 74.94 83 GLY A O 1
ATOM 656 N N . HIS A 1 84 ? 13.792 -4.731 12.024 1.00 75.00 84 HIS A N 1
ATOM 657 C CA . HIS A 1 84 ? 15.140 -4.217 11.793 1.00 75.00 84 HIS A CA 1
ATOM 658 C C . HIS A 1 84 ? 15.126 -2.699 11.857 1.00 75.00 84 HIS A C 1
ATOM 660 O O . HIS A 1 84 ? 14.388 -2.022 11.137 1.00 75.00 84 HIS A O 1
ATOM 666 N N . ASP A 1 85 ? 15.948 -2.165 12.754 1.00 65.12 85 ASP A N 1
ATOM 667 C CA . ASP A 1 85 ? 16.032 -0.733 12.974 1.00 65.12 85 ASP A CA 1
ATOM 668 C C . ASP A 1 85 ? 16.615 -0.073 11.717 1.00 65.12 85 ASP A C 1
ATOM 670 O O . ASP A 1 85 ? 17.788 -0.248 11.385 1.00 65.12 85 ASP A O 1
ATOM 674 N N . MET A 1 86 ? 15.816 0.746 11.024 1.00 59.28 86 MET A N 1
ATOM 675 C CA . MET A 1 86 ? 16.278 1.564 9.887 1.00 59.28 86 MET A CA 1
ATOM 676 C C . MET A 1 86 ? 17.312 2.633 10.301 1.00 59.28 86 MET A C 1
ATOM 678 O O . MET A 1 86 ? 17.724 3.458 9.488 1.00 59.28 86 MET A O 1
ATOM 682 N N . PHE A 1 87 ? 17.740 2.645 11.564 1.00 50.44 87 PHE A N 1
ATOM 683 C CA . PHE A 1 87 ? 18.484 3.720 12.216 1.00 50.44 87 PHE A CA 1
ATOM 684 C C . PHE A 1 87 ? 19.858 4.001 11.633 1.00 50.44 87 PHE A C 1
ATOM 686 O O . PHE A 1 87 ? 20.328 5.135 11.744 1.00 50.44 87 PHE A O 1
ATOM 693 N N . ASN A 1 88 ? 20.458 3.044 10.926 1.00 51.69 88 ASN A N 1
ATOM 694 C CA . ASN A 1 88 ? 21.696 3.306 10.196 1.00 51.69 88 ASN A CA 1
ATOM 695 C C . ASN A 1 88 ? 21.506 4.164 8.931 1.00 51.69 88 ASN A C 1
ATOM 697 O O . ASN A 1 88 ? 22.494 4.590 8.344 1.00 51.69 88 ASN A O 1
ATOM 701 N N . LEU A 1 89 ? 20.273 4.517 8.540 1.00 49.75 89 LEU A N 1
ATOM 702 C CA . LEU A 1 89 ? 20.025 5.481 7.459 1.00 49.75 89 LEU A CA 1
ATOM 703 C C . LEU A 1 89 ? 20.094 6.947 7.909 1.00 49.75 89 LEU A C 1
ATOM 705 O O . LEU A 1 89 ? 20.086 7.829 7.050 1.00 49.75 89 LEU A O 1
ATOM 709 N N . LYS A 1 90 ? 20.193 7.245 9.216 1.00 46.84 90 LYS A N 1
ATOM 710 C CA . LYS A 1 90 ? 20.346 8.631 9.705 1.00 46.84 90 LYS A CA 1
ATOM 711 C C . LYS A 1 90 ? 21.615 9.301 9.171 1.00 46.84 90 LYS A C 1
ATOM 713 O O . LYS A 1 90 ? 21.563 10.478 8.824 1.00 46.84 90 LYS A O 1
ATOM 718 N N . SER A 1 91 ? 22.715 8.555 9.049 1.00 47.94 91 SER A N 1
ATOM 719 C CA . SER A 1 91 ? 23.960 9.051 8.444 1.00 47.94 91 SER A CA 1
ATOM 720 C C . SER A 1 91 ? 23.814 9.309 6.941 1.00 47.94 91 SER A C 1
ATOM 722 O O . SER A 1 91 ? 24.412 10.242 6.425 1.00 47.94 91 SER A O 1
ATOM 724 N N . VAL A 1 92 ? 22.966 8.539 6.253 1.00 46.50 92 VAL A N 1
ATOM 725 C CA . VAL A 1 92 ? 22.701 8.683 4.812 1.00 46.50 92 VAL A CA 1
ATOM 726 C C . VAL A 1 92 ? 21.684 9.803 4.532 1.00 46.50 92 VAL A C 1
ATOM 728 O O . VAL A 1 92 ? 21.694 10.395 3.460 1.00 46.50 92 VAL A O 1
ATOM 731 N N . ALA A 1 93 ? 20.771 10.094 5.468 1.00 44.59 93 ALA A N 1
ATOM 732 C CA . ALA A 1 93 ? 19.700 11.083 5.287 1.00 44.59 93 ALA A CA 1
ATOM 733 C C . ALA A 1 93 ? 20.145 12.519 5.563 1.00 44.59 93 ALA A C 1
ATOM 735 O O . ALA A 1 93 ? 19.615 13.434 4.942 1.00 44.59 93 ALA A O 1
ATOM 736 N N . ALA A 1 94 ? 21.123 12.710 6.452 1.00 49.53 94 ALA A N 1
ATOM 737 C CA . ALA A 1 94 ? 21.671 14.028 6.767 1.00 49.53 94 ALA A CA 1
ATOM 738 C C . ALA A 1 94 ? 22.257 14.753 5.536 1.00 49.53 94 ALA A C 1
ATOM 740 O O . ALA A 1 94 ? 22.280 15.981 5.518 1.00 49.53 94 ALA A O 1
ATOM 741 N N . ASP A 1 95 ? 22.648 14.002 4.500 1.00 47.41 95 ASP A N 1
ATOM 742 C CA . ASP A 1 95 ? 23.244 14.524 3.266 1.00 47.41 95 ASP A CA 1
ATOM 743 C C . ASP A 1 95 ? 22.240 14.699 2.097 1.00 47.41 95 ASP A C 1
ATOM 745 O O . ASP A 1 95 ? 22.630 15.210 1.047 1.00 47.41 95 ASP A O 1
ATOM 749 N N . CYS A 1 96 ? 20.969 14.276 2.217 1.00 42.22 96 CYS A N 1
ATOM 750 C CA . CYS A 1 96 ? 20.040 14.134 1.074 1.00 42.22 96 CYS A CA 1
ATOM 751 C C . CYS A 1 96 ? 18.613 14.664 1.345 1.00 42.22 96 CYS A C 1
ATOM 753 O O . CYS A 1 96 ? 17.663 13.897 1.256 1.00 42.22 96 CYS A O 1
ATOM 755 N N . ASP A 1 97 ? 18.467 15.957 1.649 1.00 50.44 97 ASP A N 1
ATOM 756 C CA . ASP A 1 97 ? 17.206 16.673 1.957 1.00 50.44 97 ASP A CA 1
ATOM 757 C C . ASP A 1 97 ? 16.704 16.532 3.419 1.00 50.44 97 ASP A C 1
ATOM 759 O O . ASP A 1 97 ? 16.218 15.471 3.831 1.00 50.44 97 ASP A O 1
ATOM 763 N N . PRO A 1 98 ? 16.735 17.619 4.220 1.00 52.81 98 PRO A N 1
ATOM 764 C CA . PRO A 1 98 ? 16.218 17.629 5.589 1.00 52.81 98 PRO A CA 1
ATOM 765 C C . PRO A 1 98 ? 14.709 17.339 5.712 1.00 52.81 98 PRO A C 1
ATOM 767 O O . PRO A 1 98 ? 14.262 16.981 6.802 1.00 52.81 98 PRO A O 1
ATOM 770 N N . ASN A 1 99 ? 13.914 17.439 4.641 1.00 48.16 99 ASN A N 1
ATOM 771 C CA . ASN A 1 99 ? 12.492 17.077 4.682 1.00 48.16 99 ASN A CA 1
ATOM 772 C C . ASN A 1 99 ? 12.271 15.557 4.651 1.00 48.16 99 ASN A C 1
ATOM 774 O O . ASN A 1 99 ? 11.376 15.056 5.332 1.00 48.16 99 ASN A O 1
ATOM 778 N N . LEU A 1 100 ? 13.116 14.803 3.935 1.00 48.84 100 LEU A N 1
ATOM 779 C CA . LEU A 1 100 ? 13.087 13.334 3.958 1.00 48.84 100 LEU A CA 1
ATOM 780 C C . LEU A 1 100 ? 13.603 12.777 5.288 1.00 48.84 100 LEU A C 1
ATOM 782 O O . LEU A 1 100 ? 13.157 11.716 5.724 1.00 48.84 100 LEU A O 1
ATOM 786 N N . VAL A 1 101 ? 14.493 13.508 5.972 1.00 47.62 101 VAL A N 1
ATOM 787 C CA . VAL A 1 101 ? 14.969 13.152 7.318 1.00 47.62 101 VAL A CA 1
ATOM 788 C C . VAL A 1 101 ? 13.798 12.974 8.285 1.00 47.62 101 VAL A C 1
ATOM 790 O O . VAL A 1 101 ? 13.840 12.044 9.083 1.00 47.62 101 VAL A O 1
ATOM 793 N N . PHE A 1 102 ? 12.731 13.777 8.172 1.00 49.25 102 PHE A N 1
ATOM 794 C CA . PHE A 1 102 ? 11.591 13.736 9.097 1.00 49.25 102 PHE A CA 1
ATOM 795 C C . PHE A 1 102 ? 10.859 12.382 9.119 1.00 49.25 102 PHE A C 1
ATOM 797 O O . PHE A 1 102 ? 10.334 11.989 10.160 1.00 49.25 102 PHE A O 1
ATOM 804 N N . ILE A 1 103 ? 10.878 11.633 8.011 1.00 53.50 103 ILE A N 1
ATOM 805 C CA . ILE A 1 103 ? 10.275 10.291 7.934 1.00 53.50 103 ILE A CA 1
ATOM 806 C C . ILE A 1 103 ? 11.131 9.257 8.693 1.00 53.50 103 ILE A C 1
ATOM 808 O O . ILE A 1 103 ? 10.598 8.298 9.248 1.00 53.50 103 ILE A O 1
ATOM 812 N N . PHE A 1 104 ? 12.448 9.473 8.797 1.00 52.59 104 PHE A N 1
ATOM 813 C CA . PHE A 1 104 ? 13.407 8.494 9.328 1.00 52.59 104 PHE A CA 1
ATOM 814 C C . PHE A 1 104 ? 14.015 8.860 10.696 1.00 52.59 104 PHE A C 1
ATOM 816 O O . PHE A 1 104 ? 14.811 8.091 11.239 1.00 52.59 104 PHE A O 1
ATOM 823 N N . THR A 1 105 ? 13.678 10.010 11.297 1.00 51.00 105 THR A N 1
ATOM 824 C CA . THR A 1 105 ? 14.230 10.404 12.612 1.00 51.00 105 THR A CA 1
ATOM 825 C C . THR A 1 105 ? 13.562 9.747 13.818 1.00 51.00 105 THR A C 1
ATOM 827 O O . THR A 1 105 ? 14.105 9.825 14.927 1.00 51.00 105 THR A O 1
ATOM 830 N N . ILE A 1 106 ? 12.408 9.119 13.616 1.00 51.56 106 ILE A N 1
ATOM 831 C CA . ILE A 1 106 ? 11.525 8.591 14.660 1.00 51.56 106 ILE A CA 1
ATOM 832 C C . ILE A 1 106 ? 12.198 7.389 15.326 1.00 51.56 106 ILE A C 1
ATOM 834 O O . ILE A 1 106 ? 12.679 6.541 14.591 1.00 51.56 106 ILE A O 1
ATOM 838 N N . GLY A 1 107 ? 12.234 7.362 16.677 1.00 59.56 107 GLY A N 1
ATOM 839 C CA . GLY A 1 107 ? 12.744 6.306 17.592 1.00 59.56 107 GLY A CA 1
ATOM 840 C C . GLY A 1 107 ? 12.438 4.853 17.162 1.00 59.56 107 GLY A C 1
ATOM 841 O O . GLY A 1 107 ? 11.622 4.690 16.262 1.00 59.56 107 GLY A O 1
ATOM 842 N N . PRO A 1 108 ? 13.088 3.821 17.757 1.00 60.62 108 PRO A N 1
ATOM 843 C CA . PRO A 1 108 ? 13.010 2.428 17.301 1.00 60.62 108 PRO A CA 1
ATOM 844 C C . PRO A 1 108 ? 11.592 2.099 16.861 1.00 60.62 108 PRO A C 1
ATOM 846 O O . PRO A 1 108 ? 10.641 2.250 17.648 1.00 60.62 108 PRO A O 1
ATOM 849 N N . VAL A 1 109 ? 11.445 1.792 15.571 1.00 60.91 109 VAL A N 1
ATOM 850 C CA . VAL A 1 109 ? 10.136 1.720 14.922 1.00 60.91 109 VAL A CA 1
ATOM 851 C C . VAL A 1 109 ? 9.479 0.439 15.409 1.00 60.91 109 VAL A C 1
ATOM 853 O O . VAL A 1 109 ? 9.617 -0.626 14.823 1.00 60.91 109 VAL A O 1
ATOM 856 N N . VAL A 1 110 ? 8.807 0.505 16.560 1.00 65.31 110 VAL A N 1
ATOM 857 C CA . VAL A 1 110 ? 8.001 -0.626 17.021 1.00 65.31 110 VAL A CA 1
ATOM 858 C C . VAL A 1 110 ? 6.738 -0.626 16.179 1.00 65.31 110 VAL A C 1
ATOM 860 O O . VAL A 1 110 ? 5.851 0.212 16.369 1.00 65.31 110 VAL A O 1
ATOM 863 N N . PHE A 1 111 ? 6.687 -1.573 15.255 1.00 71.75 111 PHE A N 1
ATOM 864 C CA . PHE A 1 111 ? 5.534 -1.831 14.414 1.00 71.75 111 PHE A CA 1
ATOM 865 C C . PHE A 1 111 ? 4.322 -2.119 15.283 1.00 71.75 111 PHE A C 1
ATOM 867 O O . PHE A 1 111 ? 4.355 -2.939 16.202 1.00 71.75 111 PHE A O 1
ATOM 874 N N . SER A 1 112 ? 3.241 -1.407 14.997 1.00 83.81 112 SER A N 1
ATOM 875 C CA . SER A 1 112 ? 1.968 -1.591 15.674 1.00 83.81 112 SER A CA 1
ATOM 876 C C . SER A 1 112 ? 0.895 -1.651 14.607 1.00 83.81 112 SER A C 1
ATOM 878 O O . SER A 1 112 ? 0.147 -0.703 14.394 1.00 83.81 112 SER A O 1
ATOM 880 N N . ILE A 1 113 ? 0.880 -2.769 13.887 1.00 90.31 113 ILE A N 1
ATOM 881 C CA . ILE A 1 113 ? -0.106 -3.021 12.843 1.00 90.31 113 ILE A CA 1
ATOM 882 C C . ILE A 1 113 ? -1.410 -3.418 13.542 1.00 90.31 113 ILE A C 1
ATOM 884 O O . ILE A 1 113 ? -1.431 -4.436 14.247 1.00 90.31 113 ILE A O 1
ATOM 888 N N . PRO A 1 114 ? -2.497 -2.639 13.391 1.00 94.06 114 PRO A N 1
ATOM 889 C CA . PRO A 1 114 ? -3.799 -3.032 13.905 1.00 94.06 114 PRO A CA 1
ATOM 890 C C . PRO A 1 114 ? -4.172 -4.415 13.346 1.00 94.06 114 PRO A C 1
ATOM 892 O O . PRO A 1 114 ? -4.073 -4.608 12.134 1.00 94.06 114 PRO A O 1
ATOM 895 N N . PRO A 1 115 ? -4.632 -5.374 14.174 1.00 95.25 115 PRO A N 1
ATOM 896 C CA . PRO A 1 115 ? -5.014 -6.707 13.711 1.00 95.25 115 PRO A CA 1
ATOM 897 C C . PRO A 1 115 ? -5.937 -6.722 12.480 1.00 95.25 115 PRO A C 1
ATOM 899 O O . PRO A 1 115 ? -5.683 -7.533 11.593 1.00 95.25 115 PRO A O 1
ATOM 902 N N . PRO A 1 116 ? -6.930 -5.809 12.338 1.00 96.06 116 PRO A N 1
ATOM 903 C CA . PRO A 1 116 ? -7.759 -5.747 11.130 1.00 96.06 116 PRO A CA 1
ATOM 904 C C . PRO A 1 116 ? -6.992 -5.507 9.820 1.00 96.06 116 PRO A C 1
ATOM 906 O O . PRO A 1 116 ? -7.496 -5.851 8.760 1.00 96.06 116 PRO A O 1
ATOM 909 N N . PHE A 1 117 ? -5.787 -4.930 9.869 1.00 95.75 117 PHE A N 1
ATOM 910 C CA . PHE A 1 117 ? -4.965 -4.673 8.686 1.00 95.75 117 PHE A CA 1
ATOM 911 C C . PHE A 1 117 ? -3.904 -5.739 8.416 1.00 95.75 117 PHE A C 1
ATOM 913 O O . PHE A 1 117 ? -3.282 -5.676 7.363 1.00 95.75 117 PHE A O 1
ATOM 920 N N . GLN A 1 118 ? -3.681 -6.716 9.303 1.00 94.25 118 GLN A N 1
ATOM 921 C CA . GLN A 1 118 ? -2.598 -7.696 9.122 1.00 94.25 118 GLN A CA 1
ATOM 922 C C . GLN A 1 118 ? -2.747 -8.482 7.818 1.00 94.25 118 GLN A C 1
ATOM 924 O O . GLN A 1 118 ? -1.831 -8.488 7.000 1.00 94.25 118 GLN A O 1
ATOM 929 N N . GLN A 1 119 ? -3.925 -9.071 7.596 1.00 96.31 119 GLN A N 1
ATOM 930 C CA . GLN A 1 119 ? -4.199 -9.824 6.375 1.00 96.31 119 GLN A CA 1
ATOM 931 C C . GLN A 1 119 ? -4.150 -8.923 5.133 1.00 96.31 119 GLN A C 1
ATOM 933 O O . GLN A 1 119 ? -3.525 -9.280 4.140 1.00 96.31 119 GLN A O 1
ATOM 938 N N . LEU A 1 120 ? -4.767 -7.738 5.194 1.00 96.50 120 LEU A N 1
ATOM 939 C CA . LEU A 1 120 ? -4.752 -6.789 4.081 1.00 96.50 120 LEU A CA 1
ATOM 940 C C . LEU A 1 120 ? -3.323 -6.387 3.702 1.00 96.50 120 LEU A C 1
ATOM 942 O O . LEU A 1 120 ? -2.996 -6.327 2.523 1.00 96.50 120 LEU A O 1
ATOM 946 N N . LEU A 1 121 ? -2.475 -6.112 4.693 1.00 94.56 121 LEU A N 1
ATOM 947 C CA . LEU A 1 121 ? -1.097 -5.700 4.477 1.00 94.56 121 LEU A CA 1
ATOM 948 C C . LEU A 1 121 ? -0.239 -6.855 3.946 1.00 94.56 121 LEU A C 1
ATOM 950 O O . LEU A 1 121 ? 0.605 -6.629 3.089 1.00 94.56 121 LEU A O 1
ATOM 954 N N . GLU A 1 122 ? -0.474 -8.091 4.387 1.00 95.75 122 GLU A N 1
ATOM 955 C CA . GLU A 1 122 ? 0.156 -9.272 3.789 1.00 95.75 122 GLU A CA 1
ATOM 956 C C . GLU A 1 122 ? -0.204 -9.412 2.305 1.00 95.75 122 GLU A C 1
ATOM 958 O O . GLU A 1 122 ? 0.685 -9.529 1.461 1.00 95.75 122 GLU A O 1
ATOM 963 N N . GLU A 1 123 ? -1.493 -9.332 1.969 1.00 97.62 123 GLU A N 1
ATOM 964 C CA . GLU A 1 123 ? -1.958 -9.376 0.580 1.00 97.62 123 GLU A CA 1
ATOM 965 C C . GLU A 1 123 ? -1.372 -8.226 -0.250 1.00 97.62 123 GLU A C 1
ATOM 967 O O . GLU A 1 123 ? -0.951 -8.439 -1.385 1.00 97.62 123 GLU A O 1
ATOM 972 N N . TYR A 1 124 ? -1.274 -7.031 0.335 1.00 96.38 124 TYR A N 1
ATOM 973 C CA . TYR A 1 124 ? -0.659 -5.854 -0.272 1.00 96.38 124 TYR A CA 1
ATOM 974 C C . TYR A 1 124 ? 0.826 -6.075 -0.592 1.00 96.38 124 TYR A C 1
ATOM 976 O O . TYR A 1 124 ? 1.285 -5.820 -1.706 1.00 96.38 124 TYR A O 1
ATOM 984 N N . LEU A 1 125 ? 1.594 -6.609 0.361 1.00 94.88 125 LEU A N 1
ATOM 985 C CA . LEU A 1 125 ? 3.011 -6.906 0.151 1.00 94.88 125 LEU A CA 1
ATOM 986 C C . LEU A 1 125 ? 3.208 -8.005 -0.903 1.00 94.88 125 LEU A C 1
ATOM 988 O O . LEU A 1 125 ? 4.079 -7.887 -1.767 1.00 94.88 125 LEU A O 1
ATOM 992 N N . LEU A 1 126 ? 2.379 -9.049 -0.875 1.00 96.75 126 LEU A N 1
ATOM 993 C CA . LEU A 1 126 ? 2.412 -10.111 -1.881 1.00 96.75 126 LEU A CA 1
ATOM 994 C C . LEU A 1 126 ? 2.006 -9.603 -3.266 1.00 96.75 126 LEU A C 1
ATOM 996 O O . LEU A 1 126 ? 2.591 -10.030 -4.260 1.00 96.75 126 LEU A O 1
ATOM 1000 N N . PHE A 1 127 ? 1.054 -8.674 -3.359 1.00 97.38 127 PHE A N 1
ATOM 1001 C CA . PHE A 1 127 ? 0.693 -8.033 -4.622 1.00 97.38 127 PHE A CA 1
ATOM 1002 C C . PHE A 1 127 ? 1.883 -7.274 -5.218 1.00 97.38 127 PHE A C 1
ATOM 1004 O O . PHE A 1 127 ? 2.137 -7.372 -6.422 1.00 97.38 127 PHE A O 1
ATOM 1011 N N . TYR A 1 128 ? 2.674 -6.592 -4.382 1.00 95.38 128 TYR A N 1
ATOM 1012 C CA . TYR A 1 128 ? 3.899 -5.944 -4.843 1.00 95.38 128 TYR A CA 1
ATOM 1013 C C . TYR A 1 128 ? 4.872 -6.940 -5.478 1.00 95.38 128 TYR A C 1
ATOM 1015 O O . TYR A 1 128 ? 5.295 -6.759 -6.619 1.00 95.38 128 TYR A O 1
ATOM 1023 N N . VAL A 1 129 ? 5.184 -8.016 -4.752 1.00 94.94 129 VAL A N 1
ATOM 1024 C CA . VAL A 1 129 ? 6.138 -9.047 -5.182 1.00 94.94 129 VAL A CA 1
ATOM 1025 C C . VAL A 1 129 ? 5.664 -9.788 -6.433 1.00 94.94 129 VAL A C 1
ATOM 1027 O O . VAL A 1 129 ? 6.449 -10.028 -7.347 1.00 94.94 129 VAL A O 1
ATOM 1030 N N . ARG A 1 130 ? 4.380 -10.149 -6.494 1.00 96.56 130 ARG A N 1
ATOM 1031 C CA . ARG A 1 130 ? 3.828 -10.998 -7.559 1.00 96.56 130 ARG A CA 1
ATOM 1032 C C . ARG A 1 130 ? 3.471 -10.236 -8.829 1.00 96.56 130 ARG A C 1
ATOM 1034 O O . ARG A 1 130 ? 3.493 -10.828 -9.906 1.00 96.56 130 ARG A O 1
ATOM 1041 N N . LYS A 1 131 ? 3.067 -8.968 -8.714 1.00 96.38 131 LYS A N 1
ATOM 1042 C CA . LYS A 1 131 ? 2.462 -8.214 -9.824 1.00 96.38 131 LYS A CA 1
ATOM 1043 C C . LYS A 1 131 ? 3.243 -6.946 -10.144 1.00 96.38 131 LYS A C 1
ATOM 1045 O O . LYS A 1 131 ? 3.726 -6.803 -11.264 1.00 96.38 131 LYS A O 1
ATOM 1050 N N . ILE A 1 132 ? 3.418 -6.062 -9.161 1.00 93.62 132 ILE A N 1
ATOM 1051 C CA . ILE A 1 132 ? 4.012 -4.734 -9.385 1.00 93.62 132 ILE A CA 1
ATOM 1052 C C . ILE A 1 132 ? 5.477 -4.848 -9.783 1.00 93.62 132 ILE A C 1
ATOM 1054 O O . ILE A 1 132 ? 5.878 -4.294 -10.806 1.00 93.62 132 ILE A O 1
ATOM 1058 N N . GLN A 1 133 ? 6.295 -5.552 -9.002 1.00 90.38 133 GLN A N 1
ATOM 1059 C CA . GLN A 1 133 ? 7.718 -5.586 -9.299 1.00 90.38 133 GLN A CA 1
ATOM 1060 C C . GLN A 1 133 ? 8.018 -6.268 -10.639 1.00 90.38 133 GLN A C 1
ATOM 1062 O O . GLN A 1 133 ? 8.757 -5.661 -11.416 1.00 90.38 133 GLN A O 1
ATOM 1067 N N . PRO A 1 134 ? 7.437 -7.437 -10.979 1.00 91.00 134 PRO A N 1
ATOM 1068 C CA . PRO A 1 134 ? 7.660 -8.050 -12.284 1.00 91.00 134 PRO A CA 1
ATOM 1069 C C . PRO A 1 134 ? 7.233 -7.141 -13.438 1.00 91.00 134 PRO A C 1
ATOM 1071 O O . PRO A 1 134 ? 7.925 -7.066 -14.454 1.00 91.00 134 PRO A O 1
ATOM 1074 N N . PHE A 1 135 ? 6.134 -6.398 -13.267 1.00 90.69 135 PHE A N 1
ATOM 1075 C CA . PHE A 1 135 ? 5.6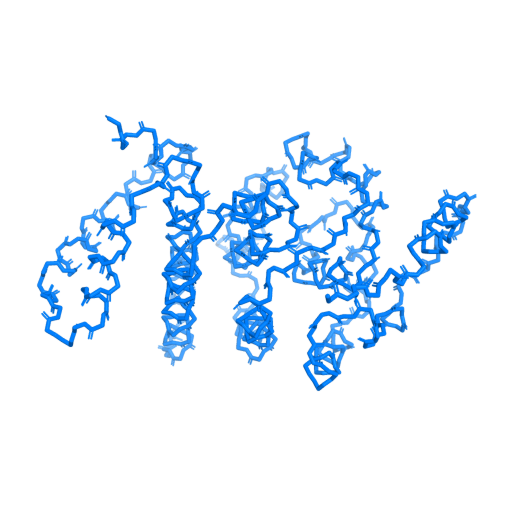85 -5.407 -14.238 1.00 90.69 135 PHE A CA 1
ATOM 1076 C C . PHE A 1 135 ? 6.739 -4.311 -14.460 1.00 90.69 135 PHE A C 1
ATOM 1078 O O . PHE A 1 135 ? 7.168 -4.110 -15.596 1.00 90.69 135 PHE A O 1
ATOM 1085 N N . PHE A 1 136 ? 7.228 -3.667 -13.394 1.00 86.19 136 PHE A N 1
ATOM 1086 C CA . PHE A 1 136 ? 8.265 -2.628 -13.494 1.00 86.19 136 PHE A CA 1
ATOM 1087 C C . PHE A 1 136 ? 9.634 -3.171 -13.917 1.00 86.19 136 PHE A C 1
ATOM 1089 O O . PHE A 1 136 ? 10.403 -2.478 -14.576 1.00 86.19 136 PHE A O 1
ATOM 1096 N N . ALA A 1 137 ? 9.950 -4.426 -13.602 1.00 84.25 137 ALA A N 1
ATOM 1097 C CA . ALA A 1 137 ? 11.147 -5.082 -14.113 1.00 84.25 137 ALA A CA 1
ATOM 1098 C C . ALA A 1 137 ? 11.076 -5.279 -15.637 1.00 84.25 137 ALA A C 1
ATOM 1100 O O . ALA A 1 137 ? 12.099 -5.154 -16.309 1.00 84.25 137 ALA A O 1
ATOM 1101 N N . ARG A 1 138 ? 9.878 -5.551 -16.178 1.00 86.69 138 ARG A N 1
ATOM 1102 C CA . ARG A 1 138 ? 9.629 -5.737 -17.615 1.00 86.69 138 ARG A CA 1
ATOM 1103 C C . ARG A 1 138 ? 9.697 -4.429 -18.402 1.00 86.69 138 ARG A C 1
ATOM 1105 O O . ARG A 1 138 ? 10.378 -4.398 -19.419 1.00 86.69 138 ARG A O 1
ATOM 1112 N N . ILE A 1 139 ? 9.013 -3.378 -17.944 1.00 82.75 139 ILE A N 1
ATOM 1113 C CA . ILE A 1 139 ? 8.993 -2.071 -18.637 1.00 82.75 139 ILE A CA 1
ATOM 1114 C C . ILE A 1 139 ? 10.256 -1.229 -18.363 1.00 82.75 139 ILE A C 1
ATOM 1116 O O . ILE A 1 139 ? 10.458 -0.167 -18.940 1.00 82.75 139 ILE A O 1
ATOM 1120 N N . GLY A 1 140 ? 11.135 -1.695 -17.469 1.00 74.44 140 GLY A N 1
ATOM 1121 C CA . GLY A 1 140 ? 12.299 -0.938 -17.017 1.00 74.44 140 GLY A CA 1
ATOM 1122 C C . GLY A 1 140 ? 11.920 0.194 -16.057 1.00 74.44 140 GLY A C 1
ATOM 1123 O O . GLY A 1 140 ? 10.792 0.296 -15.593 1.00 74.44 140 GLY A O 1
ATOM 1124 N N . HIS A 1 141 ? 12.882 1.050 -15.708 1.00 66.12 141 HIS A N 1
ATOM 1125 C CA . HIS A 1 141 ? 12.596 2.279 -14.963 1.00 66.12 141 HIS A CA 1
ATOM 1126 C C . HIS A 1 141 ? 12.228 3.390 -15.963 1.00 66.12 141 HIS A C 1
ATOM 1128 O O . HIS A 1 141 ? 13.146 4.016 -16.508 1.00 66.12 141 HIS A O 1
ATOM 1134 N N . PRO A 1 142 ? 10.933 3.679 -16.204 1.00 51.97 142 PRO A N 1
ATOM 1135 C CA . PRO A 1 142 ? 10.506 4.580 -17.280 1.00 51.97 142 PRO A CA 1
ATOM 1136 C C . PRO A 1 142 ? 10.993 6.029 -17.101 1.00 51.97 142 PRO A C 1
ATOM 1138 O O . PRO A 1 142 ? 11.066 6.779 -18.067 1.00 51.97 142 PRO A O 1
ATOM 1141 N N . PHE A 1 143 ? 11.382 6.440 -15.888 1.00 51.31 143 PHE A N 1
ATOM 1142 C CA . PHE A 1 143 ? 11.771 7.827 -15.593 1.00 51.31 143 PHE A CA 1
ATOM 1143 C C . PHE A 1 143 ? 13.259 8.142 -15.739 1.00 51.31 143 PHE A C 1
ATOM 1145 O O . PHE A 1 143 ? 13.654 9.288 -15.537 1.00 51.31 143 PHE A O 1
ATOM 1152 N N . LEU A 1 144 ? 14.100 7.162 -16.081 1.00 49.00 144 LEU A N 1
ATOM 1153 C CA . LEU A 1 144 ? 15.531 7.427 -16.257 1.00 49.00 144 LEU A CA 1
ATOM 1154 C C . LEU A 1 144 ? 15.874 7.987 -17.643 1.00 49.00 144 LEU A C 1
ATOM 1156 O O . LEU A 1 144 ? 16.982 8.490 -17.814 1.00 49.00 144 LEU A O 1
ATOM 1160 N N . TYR A 1 145 ? 14.950 7.955 -18.610 1.00 43.72 145 TYR A N 1
ATOM 1161 C CA . TYR A 1 145 ? 15.243 8.322 -19.997 1.00 43.72 145 TYR A CA 1
ATOM 1162 C C . TYR A 1 145 ? 14.205 9.286 -20.569 1.00 43.72 145 TYR A C 1
ATOM 1164 O O . TYR A 1 145 ? 13.216 8.881 -21.169 1.00 43.72 145 TYR A O 1
ATOM 1172 N N . GLU A 1 146 ? 14.463 10.585 -20.444 1.00 50.38 146 GLU A N 1
ATOM 1173 C CA . GLU A 1 146 ? 13.739 11.596 -21.213 1.00 50.38 146 GLU A CA 1
ATOM 1174 C C . GLU A 1 146 ? 14.467 11.750 -22.564 1.00 50.38 146 GLU A C 1
ATOM 1176 O O . GLU A 1 146 ? 15.644 12.113 -22.615 1.00 50.38 146 GLU A O 1
ATOM 1181 N N . ASN A 1 147 ? 13.807 11.404 -23.676 1.00 52.31 147 ASN A N 1
ATOM 1182 C CA . ASN A 1 147 ? 14.362 11.470 -25.042 1.00 52.31 147 ASN A CA 1
ATOM 1183 C C . ASN A 1 147 ? 15.607 10.592 -25.307 1.00 52.31 147 ASN A C 1
ATOM 1185 O O . ASN A 1 147 ? 16.497 10.974 -26.071 1.00 52.31 147 ASN A O 1
ATOM 1189 N N . GLY A 1 148 ? 15.706 9.418 -24.671 1.00 48.44 148 GLY A N 1
ATOM 1190 C CA . GLY A 1 148 ? 16.823 8.483 -24.888 1.00 48.44 148 GLY A CA 1
ATOM 1191 C C . GLY A 1 148 ? 18.168 8.960 -24.326 1.00 48.44 148 GLY A C 1
ATOM 1192 O O . GLY A 1 148 ? 19.205 8.351 -24.591 1.00 48.44 148 GLY A O 1
ATOM 1193 N N . ARG A 1 149 ? 18.168 10.038 -23.534 1.00 46.66 149 ARG A N 1
ATOM 1194 C CA . ARG A 1 149 ? 19.312 10.475 -22.735 1.00 46.66 149 ARG A CA 1
ATOM 1195 C C . ARG A 1 149 ? 18.953 10.323 -21.257 1.00 46.66 149 ARG A C 1
ATOM 1197 O O . ARG A 1 149 ? 17.815 10.615 -20.892 1.00 46.66 149 ARG A O 1
ATOM 1204 N N . PRO A 1 150 ? 19.893 9.883 -20.401 1.00 52.56 150 PRO A N 1
ATOM 1205 C CA . PRO A 1 150 ? 19.754 10.074 -18.965 1.00 52.56 150 PRO A CA 1
ATOM 1206 C C . PRO A 1 150 ? 19.427 11.546 -18.728 1.00 52.56 15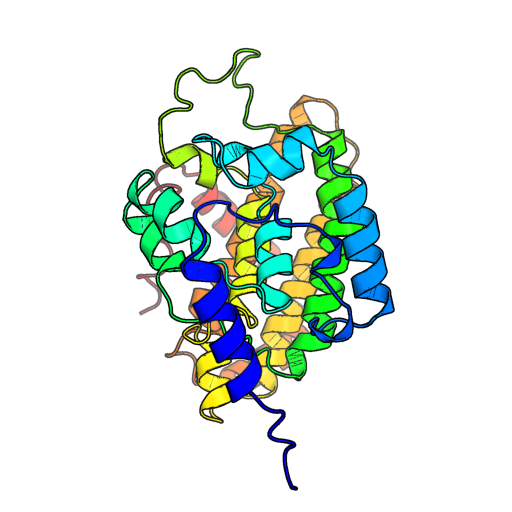0 PRO A C 1
ATOM 1208 O O . PRO A 1 150 ? 20.168 12.397 -19.230 1.00 52.56 150 PRO A O 1
ATOM 1211 N N . SER A 1 151 ? 18.311 11.852 -18.059 1.00 51.22 151 SER A N 1
ATOM 1212 C CA . SER A 1 151 ? 17.956 13.247 -17.778 1.00 51.22 151 SER A CA 1
ATOM 1213 C C . SER A 1 151 ? 19.138 13.890 -17.036 1.00 51.22 151 SER A C 1
ATOM 1215 O O . SER A 1 151 ? 19.521 13.395 -15.973 1.00 51.22 151 SER A O 1
ATOM 1217 N N . PRO A 1 152 ? 19.796 14.922 -17.597 1.00 53.16 152 PRO A N 1
ATOM 1218 C CA . PRO A 1 152 ? 21.006 15.489 -17.004 1.00 53.16 152 PRO A CA 1
ATOM 1219 C C . PRO A 1 152 ? 20.746 16.166 -15.646 1.00 53.16 152 PRO A C 1
ATOM 1221 O O . PRO A 1 152 ? 21.698 16.416 -14.915 1.00 53.16 152 PRO A O 1
ATOM 1224 N N . ASP A 1 153 ? 19.476 16.368 -15.276 1.00 50.88 153 ASP A N 1
ATOM 1225 C CA . ASP A 1 153 ? 19.022 16.933 -13.998 1.00 50.88 153 ASP A CA 1
ATOM 1226 C C . ASP A 1 153 ? 18.742 15.881 -12.904 1.00 50.88 153 ASP A C 1
ATOM 1228 O O . ASP A 1 153 ? 18.004 16.127 -11.949 1.00 50.88 153 ASP A O 1
ATOM 1232 N N . LEU A 1 154 ? 19.379 14.705 -12.974 1.00 48.09 154 LEU A N 1
ATOM 1233 C CA . LEU A 1 154 ? 19.347 13.687 -11.907 1.00 48.09 154 LEU A CA 1
ATOM 1234 C C . LEU A 1 154 ? 19.842 14.188 -10.529 1.00 48.09 154 LEU A C 1
ATOM 1236 O O . LEU A 1 154 ? 19.721 13.455 -9.552 1.00 48.09 154 LEU A O 1
ATOM 1240 N N . SER A 1 155 ? 20.377 15.410 -10.426 1.00 49.41 155 SER A N 1
ATOM 1241 C CA . SER A 1 155 ? 20.754 16.054 -9.160 1.00 49.41 155 SER A CA 1
ATOM 1242 C C . SER A 1 155 ? 19.626 16.840 -8.477 1.00 49.41 155 SER A C 1
ATOM 1244 O O . SER A 1 155 ? 19.855 17.398 -7.408 1.00 49.41 155 SER A O 1
ATOM 1246 N N . SER A 1 156 ? 18.433 16.930 -9.073 1.00 50.88 156 SER A N 1
ATOM 1247 C CA . SER A 1 156 ? 17.280 17.597 -8.461 1.00 50.88 156 SER A CA 1
ATOM 1248 C C . SER A 1 156 ? 16.420 16.589 -7.690 1.00 50.88 156 SER A C 1
ATOM 1250 O O . SER A 1 156 ? 15.841 15.675 -8.284 1.00 50.88 156 SER A O 1
ATOM 1252 N N . ASP A 1 157 ? 16.303 16.792 -6.371 1.00 50.78 157 ASP A N 1
ATOM 1253 C CA . ASP A 1 157 ? 15.462 16.063 -5.395 1.00 50.78 157 ASP A CA 1
ATOM 1254 C C . ASP A 1 157 ? 14.011 15.788 -5.851 1.00 50.78 157 ASP A C 1
ATOM 1256 O O . ASP A 1 157 ? 13.307 14.950 -5.287 1.00 50.78 157 ASP A O 1
ATOM 1260 N N . MET A 1 158 ? 13.543 16.451 -6.909 1.00 47.09 158 MET A N 1
ATOM 1261 C CA . MET A 1 158 ? 12.185 16.343 -7.438 1.00 47.09 158 MET A CA 1
ATOM 1262 C C . MET A 1 158 ? 11.883 15.035 -8.195 1.00 47.09 158 MET A C 1
ATOM 1264 O O . MET A 1 158 ? 10.711 14.740 -8.428 1.00 47.09 158 MET A O 1
ATOM 1268 N N . ASN A 1 159 ? 12.878 14.229 -8.589 1.00 46.75 159 ASN A N 1
ATOM 1269 C CA . ASN A 1 159 ? 12.622 13.030 -9.409 1.00 46.75 159 ASN A CA 1
ATOM 1270 C C . ASN A 1 159 ? 12.158 11.791 -8.615 1.00 46.75 159 ASN A C 1
ATOM 1272 O O . ASN A 1 159 ? 11.562 10.891 -9.207 1.00 46.75 159 ASN A O 1
ATOM 1276 N N . THR A 1 160 ? 12.334 11.742 -7.289 1.00 49.31 160 THR A N 1
ATOM 1277 C CA . THR A 1 160 ? 11.761 10.663 -6.451 1.00 49.31 160 THR A CA 1
ATOM 1278 C C . THR A 1 160 ? 10.231 10.719 -6.404 1.00 49.31 160 THR A C 1
ATOM 1280 O O . THR A 1 160 ? 9.585 9.678 -6.302 1.00 49.31 160 THR A O 1
ATOM 1283 N N . LYS A 1 161 ? 9.636 11.908 -6.598 1.00 54.06 161 LYS A N 1
ATOM 1284 C CA . LYS A 1 161 ? 8.179 12.101 -6.725 1.00 54.06 161 LYS A CA 1
ATOM 1285 C C . LYS A 1 161 ? 7.576 11.447 -7.975 1.00 54.06 161 LYS A C 1
ATOM 1287 O O . LYS A 1 161 ? 6.354 11.367 -8.070 1.00 54.06 161 LYS A O 1
ATOM 1292 N N . LYS A 1 162 ? 8.393 11.007 -8.940 1.00 65.75 162 LYS A N 1
ATOM 1293 C CA . LYS A 1 162 ? 7.900 10.415 -10.191 1.00 65.75 162 LYS A CA 1
ATOM 1294 C C . LYS A 1 162 ? 7.776 8.898 -10.149 1.00 65.75 162 LYS A C 1
ATOM 1296 O O . LYS A 1 162 ? 7.011 8.371 -10.946 1.00 65.75 162 LYS A O 1
ATOM 1301 N N . ASP A 1 163 ? 8.470 8.193 -9.250 1.00 75.50 163 ASP A N 1
ATOM 1302 C CA . ASP A 1 163 ? 8.346 6.734 -9.193 1.00 75.50 163 ASP A CA 1
ATOM 1303 C C . ASP A 1 163 ? 6.989 6.333 -8.568 1.00 75.50 163 ASP A C 1
ATOM 1305 O O . ASP A 1 163 ? 6.785 6.535 -7.366 1.00 75.50 163 ASP A O 1
ATOM 1309 N N . PRO A 1 164 ? 6.059 5.738 -9.340 1.00 81.12 164 PRO A N 1
ATOM 1310 C CA . PRO A 1 164 ? 4.740 5.324 -8.858 1.00 81.12 164 PRO A CA 1
ATOM 1311 C C . PRO A 1 164 ? 4.790 4.373 -7.662 1.00 81.12 164 PRO A C 1
ATOM 1313 O O . PRO A 1 164 ? 3.848 4.315 -6.866 1.00 81.12 164 PRO A O 1
ATOM 1316 N N . ARG A 1 165 ? 5.875 3.601 -7.536 1.00 87.25 165 ARG A N 1
ATOM 1317 C CA . ARG A 1 165 ? 6.030 2.593 -6.485 1.00 87.25 165 ARG A CA 1
ATOM 1318 C C . ARG A 1 165 ? 6.236 3.232 -5.122 1.00 87.25 165 ARG A C 1
ATOM 1320 O O . ARG A 1 165 ? 5.840 2.637 -4.127 1.00 87.25 165 ARG A O 1
ATOM 1327 N N . VAL A 1 166 ? 6.784 4.448 -5.066 1.00 83.12 166 VAL A N 1
ATOM 1328 C CA . VAL A 1 166 ? 6.963 5.182 -3.805 1.00 83.12 166 VAL A CA 1
ATOM 1329 C C . VAL A 1 166 ? 5.612 5.389 -3.132 1.00 83.12 166 VAL A C 1
ATOM 1331 O O . VAL A 1 166 ? 5.443 5.012 -1.980 1.00 83.12 166 VAL A O 1
ATOM 1334 N N . ARG A 1 167 ? 4.603 5.859 -3.876 1.00 86.25 167 ARG A N 1
ATOM 1335 C CA . ARG A 1 167 ? 3.252 6.047 -3.326 1.00 86.25 167 ARG A CA 1
ATOM 1336 C C . ARG A 1 167 ? 2.577 4.750 -2.909 1.00 86.25 167 ARG A C 1
ATOM 1338 O O . ARG A 1 167 ? 1.818 4.750 -1.946 1.00 86.25 167 ARG A O 1
ATOM 1345 N N . TYR A 1 168 ? 2.859 3.652 -3.603 1.00 92.62 168 TYR A N 1
ATOM 1346 C CA . TYR A 1 168 ? 2.399 2.333 -3.178 1.00 92.62 168 TYR A CA 1
ATOM 1347 C C . TYR A 1 168 ? 3.020 1.956 -1.816 1.00 92.62 168 TYR A C 1
ATOM 1349 O O . TYR A 1 168 ? 2.327 1.605 -0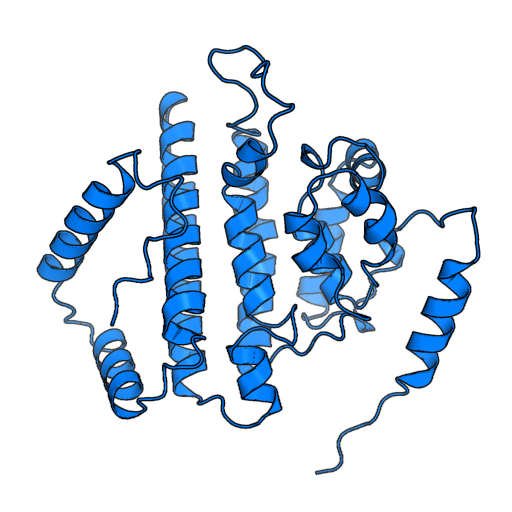.867 1.00 92.62 168 TYR A O 1
ATOM 1357 N N . VAL A 1 169 ? 4.333 2.127 -1.658 1.00 90.12 169 VAL A N 1
ATOM 1358 C CA . VAL A 1 169 ? 5.020 1.876 -0.380 1.00 90.12 169 VAL A CA 1
ATOM 1359 C C . VAL A 1 169 ? 4.513 2.803 0.738 1.00 90.12 169 VAL A C 1
ATOM 1361 O O . VAL A 1 169 ? 4.292 2.334 1.855 1.00 90.12 169 VAL A O 1
ATOM 1364 N N . ASP A 1 170 ? 4.259 4.081 0.447 1.00 87.00 170 ASP A N 1
ATOM 1365 C CA . ASP A 1 170 ? 3.751 5.060 1.421 1.00 87.00 170 ASP A CA 1
ATOM 1366 C C . ASP A 1 170 ? 2.397 4.637 2.026 1.00 87.00 170 ASP A C 1
ATOM 1368 O O . ASP A 1 170 ? 2.156 4.819 3.221 1.00 87.00 170 ASP A O 1
ATOM 1372 N N . ILE A 1 171 ? 1.507 4.027 1.235 1.00 92.69 171 ILE A N 1
ATOM 1373 C CA . ILE A 1 171 ? 0.215 3.523 1.733 1.00 92.69 171 ILE A CA 1
ATOM 1374 C C . ILE A 1 171 ? 0.434 2.432 2.785 1.00 92.69 171 ILE A C 1
ATOM 1376 O O . ILE A 1 171 ? -0.189 2.461 3.846 1.00 92.69 171 ILE A O 1
ATOM 1380 N N . ALA A 1 172 ? 1.351 1.493 2.538 1.00 91.50 172 ALA A N 1
ATOM 1381 C CA . ALA A 1 172 ? 1.690 0.470 3.523 1.00 91.50 172 ALA A CA 1
ATOM 1382 C C . ALA A 1 172 ? 2.265 1.083 4.811 1.00 91.50 172 ALA A C 1
ATOM 1384 O O . ALA A 1 172 ? 1.990 0.584 5.906 1.00 91.50 172 ALA A O 1
ATOM 1385 N N . GLN A 1 173 ? 3.000 2.197 4.706 1.00 86.44 173 GLN A N 1
ATOM 1386 C CA . GLN A 1 173 ? 3.506 2.907 5.880 1.00 86.44 173 GLN A CA 1
ATOM 1387 C C . GLN A 1 173 ? 2.381 3.451 6.771 1.00 86.44 173 GLN A C 1
ATOM 1389 O O . GLN A 1 173 ? 2.444 3.308 8.000 1.00 86.44 173 GLN A O 1
ATOM 1394 N N . GLN A 1 174 ? 1.318 3.989 6.165 1.00 88.38 174 GLN A N 1
ATOM 1395 C CA . GLN A 1 174 ? 0.147 4.513 6.878 1.00 88.38 174 GLN A CA 1
ATOM 1396 C C . GLN A 1 174 ? -0.642 3.452 7.648 1.00 88.38 174 GLN A C 1
ATOM 1398 O O . GLN A 1 174 ? -1.291 3.774 8.646 1.00 88.38 174 GLN A O 1
ATOM 1403 N N . LEU A 1 175 ? -0.584 2.191 7.214 1.00 90.38 175 LEU A N 1
ATOM 1404 C CA . LEU A 1 175 ? -1.356 1.105 7.819 1.00 90.38 175 LEU A CA 1
ATOM 1405 C C . LEU A 1 175 ? -0.780 0.577 9.138 1.00 90.38 175 LEU A C 1
ATOM 1407 O O . LEU A 1 175 ? -1.509 -0.060 9.899 1.00 90.38 175 LEU A O 1
ATOM 1411 N N . GLY A 1 176 ? 0.499 0.814 9.439 1.00 80.69 176 GLY A N 1
ATOM 1412 C CA . GLY A 1 176 ? 1.085 0.219 10.645 1.00 80.69 176 GLY A CA 1
ATOM 1413 C C . GLY A 1 176 ? 2.570 0.439 10.901 1.00 80.69 176 GLY A C 1
ATOM 1414 O O . GLY A 1 176 ? 3.067 -0.033 11.926 1.00 80.69 176 GLY A O 1
ATOM 1415 N N . VAL A 1 177 ? 3.276 1.135 10.006 1.00 73.69 177 VAL A N 1
ATOM 1416 C CA . VAL A 1 177 ? 4.728 1.337 10.129 1.00 73.69 177 VAL A CA 1
ATOM 1417 C C . VAL A 1 177 ? 5.036 2.521 11.028 1.00 73.69 177 VAL A C 1
ATOM 1419 O O . VAL A 1 177 ? 5.829 2.400 11.956 1.00 73.69 177 VAL A O 1
ATOM 1422 N N . VAL A 1 178 ? 4.362 3.654 10.823 1.00 76.62 178 VAL A N 1
ATOM 1423 C CA . VAL A 1 178 ? 4.595 4.843 11.651 1.00 76.62 178 VAL A CA 1
ATOM 1424 C C . VAL A 1 178 ? 3.525 4.938 12.731 1.00 76.62 178 VAL A C 1
ATOM 1426 O O . VAL A 1 178 ? 2.345 5.146 12.450 1.00 76.62 178 VAL A O 1
ATOM 1429 N N . LYS A 1 179 ? 3.944 4.836 13.997 1.00 71.94 179 LYS A N 1
ATOM 1430 C CA . LYS A 1 179 ? 3.051 4.917 15.170 1.00 71.94 179 LYS A CA 1
ATOM 1431 C C . LYS A 1 179 ? 2.206 6.189 15.224 1.00 71.94 179 LYS A C 1
ATOM 1433 O O . LYS A 1 179 ? 1.106 6.167 15.770 1.00 71.94 179 LYS A O 1
ATOM 1438 N N . GLU A 1 180 ? 2.744 7.285 14.697 1.00 77.50 180 GLU A N 1
ATOM 1439 C CA . GLU A 1 180 ? 2.100 8.598 14.719 1.00 77.50 180 GLU A CA 1
ATOM 1440 C C . GLU A 1 180 ? 1.117 8.816 13.559 1.00 77.50 180 GLU A C 1
ATOM 1442 O O . GLU A 1 180 ? 0.426 9.835 13.553 1.00 77.50 180 GLU A O 1
ATOM 1447 N N . HIS A 1 181 ? 0.983 7.872 12.615 1.00 81.06 181 HIS A N 1
ATOM 1448 C CA . HIS A 1 181 ? -0.067 7.966 11.599 1.00 81.06 181 HIS A CA 1
ATOM 1449 C C . HIS A 1 181 ? -1.460 7.830 12.220 1.00 81.06 181 HIS A C 1
ATOM 1451 O O . HIS A 1 181 ? -1.681 7.091 13.186 1.00 81.06 181 HIS A O 1
ATOM 1457 N N . GLY A 1 182 ? -2.417 8.556 11.634 1.00 87.00 182 GLY A N 1
ATOM 1458 C CA . GLY A 1 182 ? -3.720 8.831 12.236 1.00 87.00 182 GLY A CA 1
ATOM 1459 C C . GLY A 1 182 ? -4.475 7.586 12.705 1.00 87.00 182 GLY A C 1
ATOM 1460 O O . GLY A 1 182 ? -4.942 7.548 13.846 1.00 87.00 182 GLY A O 1
ATOM 1461 N N . ILE A 1 183 ? -4.553 6.538 11.879 1.00 92.94 183 ILE A N 1
ATOM 1462 C CA . ILE A 1 183 ? -5.305 5.322 12.227 1.00 92.94 183 ILE A CA 1
ATOM 1463 C C . ILE A 1 183 ? -4.603 4.450 13.270 1.00 92.94 183 ILE A C 1
ATOM 1465 O O . ILE A 1 183 ? -5.264 3.940 14.173 1.00 92.94 183 ILE A O 1
ATOM 1469 N N . VAL A 1 184 ? -3.275 4.331 13.204 1.00 91.62 184 VAL A N 1
ATOM 1470 C CA . VAL A 1 184 ? -2.470 3.564 14.170 1.00 91.62 184 VAL A CA 1
ATOM 1471 C C . VAL A 1 184 ? -2.538 4.224 15.543 1.00 91.62 184 VAL A C 1
ATOM 1473 O O . VAL A 1 184 ? -2.813 3.570 16.551 1.00 91.62 184 VAL A O 1
ATOM 1476 N N . LYS A 1 185 ? -2.387 5.550 15.581 1.00 91.94 185 LYS A N 1
ATOM 1477 C CA . LYS A 1 185 ? -2.548 6.351 16.794 1.00 91.94 185 LYS A CA 1
ATOM 1478 C C . LYS A 1 185 ? -3.941 6.185 17.393 1.00 91.94 185 LYS A C 1
ATOM 1480 O O . LYS A 1 185 ? -4.075 5.910 18.584 1.00 91.94 185 LYS A O 1
ATOM 1485 N N . ARG A 1 186 ? -4.989 6.282 16.568 1.00 93.38 186 ARG A N 1
ATOM 1486 C CA . ARG A 1 186 ? -6.377 6.058 17.000 1.00 93.38 186 ARG A CA 1
ATOM 1487 C C . ARG A 1 186 ? -6.588 4.651 17.543 1.00 93.38 186 ARG A C 1
ATOM 1489 O O . ARG A 1 186 ? -7.221 4.513 18.584 1.00 93.38 186 ARG A O 1
ATOM 1496 N N . TRP A 1 187 ? -6.056 3.628 16.882 1.00 94.50 187 TRP A N 1
ATOM 1497 C CA . TRP A 1 187 ? -6.141 2.244 17.344 1.00 94.50 187 TRP A CA 1
ATOM 1498 C C . TRP A 1 187 ? -5.508 2.079 18.726 1.00 94.50 187 TRP A C 1
ATOM 1500 O O . TRP A 1 187 ? -6.151 1.571 19.644 1.00 94.50 187 TRP A O 1
ATOM 1510 N N . ASN A 1 188 ? -4.291 2.594 18.903 1.00 92.62 188 ASN A N 1
ATOM 1511 C CA . ASN A 1 188 ? -3.568 2.524 20.171 1.00 92.62 188 ASN A CA 1
ATOM 1512 C C . ASN A 1 188 ? -4.277 3.279 21.306 1.00 92.62 188 ASN A C 1
ATOM 1514 O O . ASN A 1 188 ? -4.183 2.878 22.464 1.00 92.62 188 ASN A O 1
ATOM 1518 N N . CYS A 1 189 ? -5.033 4.329 20.979 1.00 94.00 189 CYS A N 1
ATOM 1519 C CA . CYS A 1 189 ? -5.879 5.053 21.928 1.00 94.00 189 CYS A CA 1
ATOM 1520 C C . CYS A 1 189 ? -7.294 4.463 22.095 1.00 94.00 189 CYS A C 1
ATOM 1522 O O . CYS A 1 189 ? -8.086 5.025 22.847 1.00 94.00 189 CYS A O 1
ATOM 1524 N N . GLY A 1 190 ? -7.650 3.380 21.394 1.00 94.94 190 GLY A N 1
ATOM 1525 C CA . GLY A 1 190 ? -9.003 2.807 21.423 1.00 94.94 190 GLY A CA 1
ATOM 1526 C C . GLY A 1 190 ? -10.079 3.678 20.757 1.00 94.94 190 GLY A C 1
ATOM 1527 O O . GLY A 1 190 ? -11.260 3.526 21.049 1.00 94.94 190 GLY A O 1
ATOM 1528 N N . LEU A 1 191 ? -9.678 4.603 19.881 1.00 95.50 191 LEU A N 1
ATOM 1529 C CA . LEU A 1 191 ? -10.555 5.532 19.157 1.00 95.50 191 LEU A CA 1
ATOM 1530 C C . LEU A 1 191 ? -10.856 5.097 17.715 1.00 95.50 191 LEU A C 1
ATOM 1532 O O . LEU A 1 191 ? -11.698 5.711 17.061 1.00 95.50 191 LEU A O 1
ATOM 1536 N N . ALA A 1 192 ? -10.156 4.088 17.192 1.00 95.75 192 ALA A N 1
ATOM 1537 C CA . ALA A 1 192 ? -10.407 3.587 15.844 1.00 95.75 192 ALA A CA 1
ATOM 1538 C C . ALA A 1 192 ? -11.685 2.737 15.808 1.00 95.75 192 ALA A C 1
ATOM 1540 O O . ALA A 1 192 ? -11.883 1.861 16.652 1.00 95.75 192 ALA A O 1
ATOM 1541 N N . ARG A 1 193 ? -12.544 2.982 14.814 1.00 96.56 193 ARG A N 1
ATOM 1542 C CA . ARG A 1 193 ? -13.819 2.265 14.648 1.00 96.56 193 ARG A CA 1
ATOM 1543 C C . ARG A 1 193 ? -13.720 1.174 13.580 1.00 96.56 193 ARG A C 1
ATOM 1545 O O . ARG A 1 193 ? -13.048 1.399 12.575 1.00 96.56 193 ARG A O 1
ATOM 1552 N N . PRO A 1 194 ? -14.453 0.050 13.717 1.00 97.56 194 PRO A N 1
ATOM 1553 C CA . PRO A 1 194 ? -14.504 -1.009 12.702 1.00 97.56 194 PRO A CA 1
ATOM 1554 C C . PRO A 1 194 ? -14.798 -0.494 11.287 1.00 97.56 194 PRO A C 1
ATOM 1556 O O . PRO A 1 194 ? -14.135 -0.895 10.335 1.00 97.56 194 PRO A O 1
ATOM 1559 N N . SER A 1 195 ? -15.724 0.459 11.157 1.00 97.81 195 SER A N 1
ATOM 1560 C CA . SER A 1 195 ? -16.104 1.037 9.867 1.00 97.81 195 SER A CA 1
ATOM 1561 C C . SER A 1 195 ? -14.953 1.758 9.158 1.00 97.81 195 SER A C 1
ATOM 1563 O O . SER A 1 195 ? -14.873 1.721 7.936 1.00 97.81 195 SER A O 1
ATOM 1565 N N . GLN A 1 196 ? -14.032 2.381 9.903 1.00 97.06 196 GLN A N 1
ATOM 1566 C CA . GLN A 1 196 ? -12.859 3.052 9.326 1.00 97.06 196 GLN A CA 1
ATOM 1567 C C . GLN A 1 196 ? -11.897 2.038 8.702 1.00 97.06 196 GLN A C 1
ATOM 1569 O O . GLN A 1 196 ? -11.396 2.269 7.603 1.00 97.06 196 GLN A O 1
ATOM 1574 N N . PHE A 1 197 ? -11.694 0.896 9.369 1.00 97.25 197 PHE A N 1
ATOM 1575 C CA . PHE A 1 197 ? -10.901 -0.211 8.832 1.00 97.25 197 PHE A CA 1
ATOM 1576 C C . PHE A 1 197 ? -11.537 -0.785 7.563 1.00 97.25 197 PHE A C 1
ATOM 1578 O O . PHE A 1 197 ? -10.838 -0.958 6.573 1.00 97.25 197 PHE A O 1
ATOM 1585 N N . GLN A 1 198 ? -12.858 -0.992 7.559 1.00 97.56 198 GLN A N 1
ATOM 1586 C CA . GLN A 1 198 ? -13.584 -1.496 6.387 1.00 97.56 198 GLN A CA 1
ATOM 1587 C C . GLN A 1 198 ? -13.498 -0.541 5.188 1.00 97.56 198 GLN A C 1
ATOM 1589 O O . GLN A 1 198 ? -13.247 -0.980 4.071 1.00 97.56 198 GLN A O 1
ATOM 1594 N N . ILE A 1 199 ? -13.669 0.768 5.403 1.00 97.62 199 ILE A N 1
ATOM 1595 C CA . ILE A 1 199 ? -13.553 1.767 4.328 1.00 97.62 199 ILE A CA 1
ATOM 1596 C C . ILE A 1 199 ? -12.128 1.780 3.756 1.00 97.62 199 ILE A C 1
ATOM 1598 O O . ILE A 1 199 ? -11.962 1.779 2.535 1.00 97.62 199 ILE A O 1
ATOM 1602 N N . ALA A 1 200 ? -11.107 1.771 4.621 1.00 97.19 200 ALA A N 1
ATOM 1603 C CA . ALA A 1 200 ? -9.712 1.719 4.191 1.00 97.19 200 ALA A CA 1
ATOM 1604 C C . ALA A 1 200 ? -9.402 0.431 3.413 1.00 97.19 200 ALA A C 1
ATOM 1606 O O . ALA A 1 200 ? -8.776 0.487 2.358 1.00 97.19 200 ALA A O 1
ATOM 1607 N N . GLU A 1 201 ? -9.889 -0.715 3.893 1.00 97.38 201 GLU A N 1
ATOM 1608 C CA . GLU A 1 201 ? -9.744 -2.000 3.214 1.00 97.38 201 GLU A CA 1
ATOM 1609 C C . GLU A 1 201 ? -10.371 -1.983 1.817 1.00 97.38 201 GLU A C 1
ATOM 1611 O O . GLU A 1 201 ? -9.703 -2.344 0.848 1.00 97.38 201 GLU A O 1
ATOM 1616 N N . ILE A 1 202 ? -11.615 -1.509 1.687 1.00 97.06 202 ILE A N 1
ATOM 1617 C CA . ILE A 1 202 ? -12.296 -1.397 0.389 1.00 97.06 202 ILE A CA 1
ATOM 1618 C C . ILE A 1 202 ? -11.484 -0.517 -0.565 1.00 97.06 202 ILE A C 1
ATOM 1620 O O . ILE A 1 202 ? -11.264 -0.905 -1.712 1.00 97.06 202 ILE A O 1
ATOM 1624 N N . ALA A 1 203 ? -11.005 0.641 -0.102 1.00 96.94 203 ALA A N 1
ATOM 1625 C CA . ALA A 1 203 ? -10.225 1.557 -0.930 1.00 96.94 203 ALA A CA 1
ATOM 1626 C C . ALA A 1 203 ? -8.923 0.917 -1.436 1.00 96.94 203 ALA A C 1
ATOM 1628 O O . ALA A 1 203 ? -8.613 1.003 -2.623 1.00 96.94 203 ALA A O 1
ATOM 1629 N N . ILE A 1 204 ? -8.191 0.224 -0.562 1.00 97.75 204 ILE A N 1
ATOM 1630 C CA . ILE A 1 204 ? -6.922 -0.422 -0.914 1.00 97.75 204 ILE A CA 1
ATOM 1631 C C . ILE A 1 204 ? -7.142 -1.610 -1.851 1.00 97.75 204 ILE A C 1
ATOM 1633 O O . ILE A 1 204 ? -6.419 -1.746 -2.837 1.00 97.75 204 ILE A O 1
ATOM 1637 N N . ARG A 1 205 ? -8.158 -2.443 -1.604 1.00 97.88 205 ARG A N 1
ATOM 1638 C CA . ARG A 1 205 ? -8.506 -3.556 -2.501 1.00 97.88 205 ARG A CA 1
ATOM 1639 C C . ARG A 1 205 ? -8.906 -3.053 -3.883 1.00 97.88 205 ARG A C 1
ATOM 1641 O O . ARG A 1 205 ? -8.381 -3.545 -4.876 1.00 97.88 205 ARG A O 1
ATOM 1648 N N . LYS A 1 206 ? -9.746 -2.016 -3.957 1.00 96.50 206 LYS A N 1
ATOM 1649 C CA . LYS A 1 206 ? -10.134 -1.398 -5.234 1.00 96.50 206 LYS A CA 1
ATOM 1650 C C . LYS A 1 206 ? -8.949 -0.782 -5.965 1.00 96.50 206 LYS A C 1
ATOM 1652 O O . LYS A 1 206 ? -8.866 -0.905 -7.181 1.00 96.50 206 LYS A O 1
ATOM 1657 N N . MET A 1 207 ? -8.011 -0.179 -5.240 1.00 97.69 207 MET A N 1
ATOM 1658 C CA . MET A 1 207 ? -6.759 0.289 -5.825 1.00 97.69 207 MET A CA 1
ATOM 1659 C C . MET A 1 207 ? -5.956 -0.874 -6.427 1.00 97.69 207 MET A C 1
ATOM 1661 O O . MET A 1 207 ? -5.530 -0.772 -7.570 1.00 97.69 207 MET A O 1
ATOM 1665 N N . MET A 1 208 ? -5.773 -1.985 -5.703 1.00 98.31 208 MET A N 1
ATOM 1666 C CA . MET A 1 208 ? -5.058 -3.159 -6.227 1.00 98.31 208 MET A CA 1
ATOM 1667 C C . MET A 1 208 ? -5.742 -3.747 -7.468 1.00 98.31 208 MET A C 1
ATOM 1669 O O . MET A 1 208 ? -5.056 -4.011 -8.449 1.00 98.31 208 MET A O 1
ATOM 1673 N N . GLU A 1 209 ? -7.075 -3.864 -7.472 1.00 97.44 209 GLU A N 1
ATOM 1674 C CA . GLU A 1 209 ? -7.849 -4.289 -8.651 1.00 97.44 209 GLU A CA 1
ATOM 1675 C C . GLU A 1 209 ? -7.615 -3.360 -9.858 1.00 97.44 209 GLU A C 1
ATOM 1677 O O . GLU A 1 209 ? -7.409 -3.824 -10.978 1.00 97.44 209 GLU A O 1
ATOM 1682 N N . GLN A 1 210 ? -7.613 -2.039 -9.642 1.00 96.56 210 GLN A N 1
ATOM 1683 C CA . GLN A 1 210 ? -7.347 -1.058 -10.699 1.00 96.56 210 GLN A CA 1
ATOM 1684 C C . GLN A 1 210 ? -5.919 -1.160 -11.237 1.00 96.56 210 GLN A C 1
ATOM 1686 O O . GLN A 1 210 ? -5.718 -1.076 -12.447 1.00 96.56 210 GLN A O 1
ATOM 1691 N N . LEU A 1 211 ? -4.932 -1.336 -10.354 1.00 97.12 211 LEU A N 1
ATOM 1692 C CA . LEU A 1 211 ? -3.537 -1.514 -10.749 1.00 97.12 211 LEU A CA 1
ATOM 1693 C C . LEU A 1 211 ? -3.340 -2.820 -11.520 1.00 97.12 211 LEU A C 1
ATOM 1695 O O . LEU A 1 211 ? -2.620 -2.828 -12.512 1.00 97.12 211 LEU A O 1
ATOM 1699 N N . GLU A 1 212 ? -3.980 -3.909 -11.096 1.00 97.50 212 GLU A N 1
ATOM 1700 C CA . GLU A 1 212 ? -3.936 -5.188 -11.806 1.00 97.50 212 GLU A CA 1
ATOM 1701 C C . GLU A 1 212 ? -4.506 -5.050 -13.216 1.00 97.50 212 GLU A C 1
ATOM 1703 O O . GLU A 1 212 ? -3.798 -5.331 -14.182 1.00 97.50 212 GLU A O 1
ATOM 1708 N N . ALA A 1 213 ? -5.717 -4.498 -13.342 1.00 96.56 213 ALA A N 1
ATOM 1709 C CA . ALA A 1 213 ? -6.333 -4.244 -14.640 1.00 96.56 213 ALA A CA 1
ATOM 1710 C C . ALA A 1 213 ? -5.457 -3.344 -15.526 1.00 96.56 213 ALA A C 1
ATOM 1712 O O . ALA A 1 213 ? -5.320 -3.597 -16.718 1.00 96.56 213 ALA A O 1
ATOM 1713 N N . LEU A 1 214 ? -4.827 -2.313 -14.953 1.00 95.38 214 LEU A N 1
ATOM 1714 C CA . LEU A 1 214 ? -3.926 -1.415 -15.676 1.00 95.38 214 LEU A CA 1
ATOM 1715 C C . LEU A 1 214 ? -2.663 -2.132 -16.191 1.00 95.38 214 LEU A C 1
ATOM 1717 O O . LEU A 1 214 ? -2.216 -1.843 -17.299 1.00 95.38 214 LEU A O 1
ATOM 1721 N N . MET A 1 215 ? -2.089 -3.050 -15.407 1.00 94.75 215 MET A N 1
ATOM 1722 C CA . MET A 1 215 ? -0.884 -3.812 -15.772 1.00 94.75 215 MET A CA 1
ATOM 1723 C C . MET A 1 215 ? -1.152 -4.928 -16.797 1.00 94.75 215 MET A C 1
ATOM 1725 O O . MET A 1 215 ? -0.215 -5.367 -17.472 1.00 94.75 215 MET A O 1
ATOM 1729 N N . GLU A 1 216 ? -2.401 -5.392 -16.901 1.00 94.44 216 GLU A N 1
ATOM 1730 C CA . GLU A 1 216 ? -2.849 -6.405 -17.869 1.00 94.44 216 GLU A CA 1
ATOM 1731 C C . GLU A 1 216 ? -3.113 -5.846 -19.268 1.00 94.44 216 GLU A C 1
ATOM 1733 O O . GLU A 1 216 ? -3.139 -6.601 -20.239 1.00 94.44 216 GLU A O 1
ATOM 1738 N N . LEU A 1 217 ? -3.293 -4.533 -19.393 1.00 92.56 217 LEU A N 1
ATOM 1739 C CA . LEU A 1 217 ? -3.457 -3.896 -20.690 1.00 92.56 217 LEU A CA 1
ATOM 1740 C C . LEU A 1 217 ? -2.160 -4.044 -21.513 1.00 92.56 217 LEU A C 1
ATOM 1742 O O . LEU A 1 217 ? -1.059 -3.727 -21.055 1.00 92.56 217 LEU A O 1
ATOM 1746 N N . GLU A 1 218 ? -2.291 -4.549 -22.739 1.00 84.00 218 GLU A N 1
ATOM 1747 C CA . GLU A 1 218 ? -1.192 -4.636 -23.702 1.00 84.00 218 GLU A CA 1
ATOM 1748 C C . GLU A 1 218 ? -0.968 -3.270 -24.357 1.00 84.00 218 GLU A C 1
ATOM 1750 O O . GLU A 1 218 ? -1.918 -2.638 -24.826 1.00 84.00 218 GLU A O 1
ATOM 1755 N N . PHE A 1 219 ? 0.285 -2.815 -24.418 1.00 75.62 219 PHE A N 1
ATOM 1756 C CA . PHE A 1 219 ? 0.615 -1.529 -25.025 1.00 75.62 219 PHE A CA 1
ATOM 1757 C C . PHE A 1 219 ? 1.878 -1.576 -25.879 1.00 75.62 219 PHE A C 1
ATOM 1759 O O . PHE A 1 219 ? 2.815 -2.329 -25.617 1.00 75.62 219 PHE A O 1
ATOM 1766 N N . GLU A 1 220 ? 1.899 -0.699 -26.879 1.00 79.31 220 GLU A N 1
ATOM 1767 C CA . GLU A 1 220 ? 3.109 -0.285 -27.587 1.00 79.31 220 GLU A CA 1
ATOM 1768 C C . GLU A 1 220 ? 3.969 0.633 -26.693 1.00 79.31 220 GLU A C 1
ATOM 1770 O O . GLU A 1 220 ? 3.505 1.110 -25.657 1.00 79.31 220 GLU A O 1
ATOM 1775 N N . ALA A 1 221 ? 5.211 0.925 -27.095 1.00 71.88 221 ALA A N 1
ATOM 1776 C CA . ALA A 1 221 ? 6.188 1.659 -26.275 1.00 71.88 221 ALA A CA 1
ATOM 1777 C C . ALA A 1 221 ? 5.685 3.014 -25.718 1.00 71.88 221 ALA A C 1
ATOM 1779 O O . ALA A 1 221 ? 6.000 3.368 -24.585 1.00 71.88 221 ALA A O 1
ATOM 1780 N N . GLU A 1 222 ? 4.857 3.757 -26.462 1.00 68.44 222 GLU A N 1
ATOM 1781 C CA . GLU A 1 222 ? 4.280 5.029 -25.986 1.00 68.44 222 GLU A CA 1
ATOM 1782 C C . GLU A 1 222 ? 3.269 4.830 -24.833 1.00 68.44 222 GLU A C 1
ATOM 1784 O O . GLU A 1 222 ? 3.051 5.720 -24.010 1.00 68.44 222 GLU A O 1
ATOM 1789 N N . GLY A 1 223 ? 2.672 3.640 -24.720 1.00 80.06 223 GLY A N 1
ATOM 1790 C CA . GLY A 1 223 ? 1.723 3.322 -23.657 1.00 80.06 223 GLY A CA 1
ATOM 1791 C C . GLY A 1 223 ? 2.370 3.127 -22.286 1.00 80.06 223 GLY A C 1
ATOM 1792 O O . GLY A 1 223 ? 1.695 3.334 -21.279 1.00 80.06 223 GLY A O 1
ATOM 1793 N N . GLU A 1 224 ? 3.674 2.837 -22.201 1.00 82.75 224 GLU A N 1
ATOM 1794 C CA . GLU A 1 224 ? 4.367 2.668 -20.913 1.00 82.75 224 GLU A CA 1
ATOM 1795 C C . GLU A 1 224 ? 4.300 3.940 -20.055 1.00 82.75 224 GLU A C 1
ATOM 1797 O O . GLU A 1 224 ? 4.037 3.879 -18.848 1.00 82.75 224 GLU A O 1
ATOM 1802 N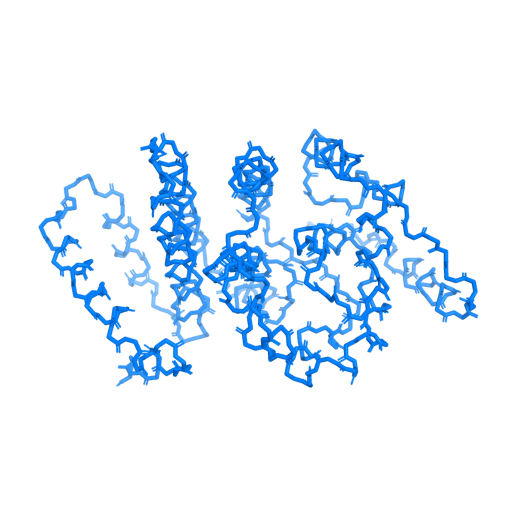 N . ARG A 1 225 ? 4.459 5.118 -20.676 1.00 80.75 225 ARG A N 1
ATOM 1803 C CA . ARG A 1 225 ? 4.349 6.414 -19.988 1.00 80.75 225 ARG A CA 1
ATOM 1804 C C . ARG A 1 225 ? 2.941 6.645 -19.445 1.00 80.75 225 ARG A C 1
ATOM 1806 O O . ARG A 1 225 ? 2.783 7.145 -18.327 1.00 80.75 225 ARG A O 1
ATOM 1813 N N . ILE A 1 226 ? 1.929 6.292 -20.236 1.00 84.25 226 ILE A N 1
ATOM 1814 C CA . ILE A 1 226 ? 0.519 6.429 -19.864 1.00 84.25 226 ILE A CA 1
ATOM 1815 C C . ILE A 1 226 ? 0.218 5.522 -18.671 1.00 84.25 226 ILE A C 1
ATOM 1817 O O . ILE A 1 226 ? -0.283 6.013 -17.662 1.00 84.25 226 ILE A O 1
ATOM 1821 N N . ILE A 1 227 ? 0.601 4.243 -18.735 1.00 88.31 227 ILE A N 1
ATOM 1822 C CA . ILE A 1 227 ? 0.419 3.299 -17.625 1.00 88.31 227 ILE A CA 1
ATOM 1823 C C . ILE A 1 227 ? 1.075 3.822 -16.359 1.00 88.31 227 ILE A C 1
ATOM 1825 O O . ILE A 1 227 ? 0.457 3.857 -15.304 1.00 88.31 227 ILE A O 1
ATOM 1829 N N . THR A 1 228 ? 2.328 4.247 -16.456 1.00 85.50 228 THR A N 1
ATOM 1830 C CA . THR A 1 228 ? 3.085 4.670 -15.281 1.00 85.50 228 THR A CA 1
ATOM 1831 C C . THR A 1 228 ? 2.457 5.909 -14.632 1.00 85.50 228 THR A C 1
ATOM 1833 O O . THR A 1 228 ? 2.386 6.011 -13.409 1.00 85.50 228 THR A O 1
ATOM 1836 N N . THR A 1 229 ? 1.933 6.824 -15.452 1.00 86.19 229 THR A N 1
ATOM 1837 C CA . THR A 1 229 ? 1.202 8.013 -14.996 1.00 86.19 229 THR A CA 1
ATOM 1838 C C . THR A 1 229 ? -0.119 7.635 -14.321 1.00 86.19 229 THR A C 1
ATOM 1840 O O . THR A 1 229 ? -0.419 8.130 -13.234 1.00 86.19 229 THR A O 1
ATOM 1843 N N . GLU A 1 230 ? -0.899 6.737 -14.924 1.00 90.56 230 GLU A N 1
ATOM 1844 C CA . GLU A 1 230 ? -2.157 6.254 -14.343 1.00 90.56 230 GLU A CA 1
ATOM 1845 C C . GLU A 1 230 ? -1.915 5.452 -13.056 1.00 90.56 230 GLU A C 1
ATOM 1847 O O . GLU A 1 230 ? -2.651 5.626 -12.087 1.00 90.56 230 GLU A O 1
ATOM 1852 N N . PHE A 1 231 ? -0.838 4.665 -12.984 1.00 93.00 231 PHE A N 1
ATOM 1853 C CA . PHE A 1 231 ? -0.421 3.968 -11.767 1.00 93.00 231 PHE A CA 1
ATOM 1854 C C . PHE A 1 231 ? -0.172 4.977 -10.642 1.00 93.00 231 PHE A C 1
ATOM 1856 O O . PHE A 1 231 ? -0.747 4.853 -9.558 1.00 93.00 231 PHE A O 1
ATOM 1863 N N . SER A 1 232 ? 0.643 6.009 -10.900 1.00 88.62 232 SER A N 1
ATOM 1864 C CA . SER A 1 232 ? 0.914 7.072 -9.925 1.00 88.62 232 SER A CA 1
ATOM 1865 C C . SER A 1 232 ? -0.372 7.749 -9.454 1.00 88.62 232 SER A C 1
ATOM 1867 O O . SER A 1 232 ? -0.536 7.970 -8.255 1.00 88.62 232 SER A O 1
ATOM 1869 N N . ARG A 1 233 ? -1.310 8.041 -10.366 1.00 89.75 233 ARG A N 1
ATOM 1870 C CA . ARG A 1 233 ? -2.614 8.641 -10.028 1.00 89.75 233 ARG A CA 1
ATOM 1871 C C . ARG A 1 233 ? -3.448 7.738 -9.133 1.00 89.75 233 ARG A C 1
ATOM 1873 O O . ARG A 1 233 ? -3.973 8.209 -8.128 1.00 89.75 233 ARG A O 1
ATOM 1880 N N . ILE A 1 234 ? -3.550 6.453 -9.466 1.00 94.44 234 ILE A N 1
ATOM 1881 C CA . ILE A 1 234 ? -4.300 5.466 -8.680 1.00 94.44 234 ILE A CA 1
ATOM 1882 C C . ILE A 1 234 ? -3.742 5.391 -7.252 1.00 94.44 234 ILE A C 1
ATOM 1884 O O . ILE A 1 234 ? -4.497 5.540 -6.288 1.00 94.44 234 ILE A O 1
ATOM 1888 N N . CYS A 1 235 ? -2.421 5.257 -7.100 1.00 94.00 235 CYS A N 1
ATOM 1889 C CA . CYS A 1 235 ? -1.779 5.246 -5.785 1.00 94.00 235 CYS A CA 1
ATOM 1890 C C . CYS A 1 235 ? -1.967 6.572 -5.037 1.00 94.00 235 CYS A C 1
ATOM 1892 O O . CYS A 1 235 ? -2.335 6.571 -3.866 1.00 94.00 235 CYS A O 1
ATOM 1894 N N . GLN A 1 236 ? -1.763 7.713 -5.703 1.00 90.75 236 GLN A N 1
ATOM 1895 C CA . GLN A 1 236 ? -1.881 9.033 -5.082 1.00 90.75 236 GLN A CA 1
ATOM 1896 C C . GLN A 1 236 ? -3.306 9.322 -4.598 1.00 90.75 236 GLN A C 1
ATOM 1898 O O . GLN A 1 236 ? -3.476 9.843 -3.498 1.00 90.75 236 GLN A O 1
ATOM 1903 N N . ARG A 1 237 ? -4.333 8.975 -5.382 1.00 92.44 237 ARG A N 1
ATOM 1904 C CA . ARG A 1 237 ? -5.741 9.140 -4.987 1.00 92.44 237 ARG A CA 1
ATOM 1905 C C . ARG A 1 237 ? -6.062 8.317 -3.748 1.00 92.44 237 ARG A C 1
ATOM 1907 O O . ARG A 1 237 ? -6.655 8.848 -2.813 1.00 92.44 237 ARG A O 1
ATOM 1914 N N . THR A 1 238 ? -5.639 7.054 -3.723 1.00 95.62 238 THR A N 1
ATOM 1915 C CA . THR A 1 238 ? -5.841 6.174 -2.565 1.00 95.62 238 THR A CA 1
ATOM 1916 C C . THR A 1 238 ? -5.107 6.705 -1.345 1.00 95.62 238 THR A C 1
ATOM 1918 O O . THR A 1 238 ? -5.719 6.855 -0.293 1.00 95.62 238 THR A O 1
ATOM 1921 N N . PHE A 1 239 ? -3.835 7.077 -1.491 1.00 93.19 239 PHE A N 1
ATOM 1922 C CA . PHE A 1 239 ? -3.052 7.685 -0.420 1.00 93.19 239 PHE A CA 1
ATOM 1923 C C . PHE A 1 239 ? -3.739 8.937 0.142 1.00 93.19 239 PHE A C 1
ATOM 1925 O O . PHE A 1 239 ? -3.946 9.037 1.346 1.00 93.19 239 PHE A O 1
ATOM 1932 N N . SER A 1 240 ? -4.154 9.871 -0.719 1.00 90.88 240 SER A N 1
ATOM 1933 C CA . SER A 1 240 ? -4.830 11.102 -0.295 1.00 90.88 240 SER A CA 1
ATOM 1934 C C . SER A 1 240 ? -6.187 10.841 0.357 1.00 90.88 240 SER A C 1
ATOM 1936 O O . SER A 1 240 ? -6.533 11.515 1.321 1.00 90.88 240 SER A O 1
ATOM 1938 N N . PHE A 1 241 ? -6.950 9.864 -0.133 1.00 94.50 241 PHE A N 1
ATOM 1939 C CA . PHE A 1 241 ? -8.211 9.460 0.485 1.00 94.50 241 PHE A CA 1
ATOM 1940 C C . PHE A 1 241 ? -7.995 8.864 1.882 1.00 94.50 241 PHE A C 1
ATOM 1942 O O . PHE A 1 241 ? -8.726 9.183 2.820 1.00 94.50 241 PHE A O 1
ATOM 1949 N N . LEU A 1 242 ? -6.980 8.018 2.044 1.00 95.25 242 LEU A N 1
ATOM 1950 C CA . LEU A 1 242 ? -6.644 7.444 3.340 1.00 95.25 242 LEU A CA 1
ATOM 1951 C C . LEU A 1 242 ? -6.157 8.530 4.301 1.00 95.25 242 LEU A C 1
ATOM 1953 O O . LEU A 1 242 ? -6.774 8.722 5.343 1.00 95.25 242 LEU A O 1
ATOM 1957 N N . ASP A 1 243 ? -5.125 9.285 3.934 1.00 92.06 243 ASP A N 1
ATOM 1958 C CA . ASP A 1 243 ? -4.495 10.290 4.797 1.00 92.06 243 ASP A CA 1
ATOM 1959 C C . ASP A 1 243 ? -5.423 11.466 5.117 1.00 92.06 243 ASP A C 1
ATOM 1961 O O . ASP A 1 243 ? -5.668 11.797 6.277 1.00 92.06 243 ASP A O 1
ATOM 1965 N N . GLY A 1 244 ? -5.978 12.077 4.069 1.00 91.38 244 GLY A N 1
ATOM 1966 C CA . GLY A 1 244 ? -6.737 13.320 4.157 1.00 91.38 244 GLY A CA 1
ATOM 1967 C C . GLY A 1 244 ? -8.181 13.132 4.604 1.00 91.38 244 GLY A C 1
ATOM 1968 O O . GLY A 1 244 ? -8.824 14.105 4.991 1.00 91.38 244 GLY A O 1
ATOM 1969 N N . PHE A 1 245 ? -8.704 11.902 4.570 1.00 94.88 245 PHE A N 1
ATOM 1970 C CA . PHE A 1 245 ? -10.091 11.638 4.940 1.00 94.88 245 PHE A CA 1
ATOM 1971 C C . PHE A 1 245 ? -10.242 10.508 5.960 1.00 94.88 245 PHE A C 1
ATOM 1973 O O . PHE A 1 245 ? -10.645 10.772 7.090 1.00 94.88 245 PHE A O 1
ATOM 1980 N N . VAL A 1 246 ? -9.922 9.256 5.622 1.00 95.81 246 VAL A N 1
ATOM 1981 C CA . VAL A 1 246 ? -10.235 8.113 6.509 1.00 95.81 246 VAL A CA 1
ATOM 1982 C C . VAL A 1 246 ? -9.425 8.157 7.811 1.00 95.81 246 VAL A C 1
ATOM 1984 O O . VAL A 1 246 ? -9.947 7.892 8.900 1.00 95.81 246 VAL A O 1
ATOM 1987 N N . PHE A 1 247 ? -8.145 8.500 7.707 1.00 94.19 247 PHE A N 1
ATOM 1988 C CA . PHE A 1 247 ? -7.183 8.538 8.805 1.00 94.19 247 PHE A CA 1
ATOM 1989 C C . PHE A 1 247 ? -7.052 9.931 9.423 1.00 94.19 247 PHE A C 1
ATOM 1991 O O . PHE A 1 247 ? -6.457 10.055 10.498 1.00 94.19 247 PHE A O 1
ATOM 1998 N N . ALA A 1 248 ? -7.667 10.946 8.809 1.00 92.81 248 ALA A N 1
ATOM 1999 C CA . ALA A 1 248 ? -7.705 12.303 9.326 1.00 92.81 248 ALA A CA 1
ATOM 2000 C C . ALA A 1 248 ? -8.278 12.336 10.749 1.00 92.81 248 ALA A C 1
ATOM 2002 O O . ALA A 1 248 ? -9.262 11.663 11.087 1.00 92.81 248 ALA A O 1
ATOM 2003 N N . SER A 1 249 ? -7.666 13.149 11.607 1.00 91.38 249 SER A N 1
ATOM 2004 C CA . SER A 1 249 ? -8.021 13.249 13.026 1.00 91.38 249 SER A CA 1
ATOM 2005 C C . SER A 1 249 ? -9.425 13.843 13.250 1.00 91.38 249 SER A C 1
ATOM 2007 O O . SER A 1 249 ? -10.071 13.593 14.282 1.00 91.38 249 SER A O 1
ATOM 2009 N N . GLU A 1 250 ? -9.911 14.558 12.242 1.00 92.81 250 GLU A N 1
ATOM 2010 C CA . GLU A 1 250 ? -11.159 15.299 12.134 1.00 92.81 250 GLU A CA 1
ATOM 2011 C C . GLU A 1 250 ? -12.316 14.415 11.664 1.00 92.81 250 GLU A C 1
ATOM 2013 O O . GLU A 1 250 ? -13.472 14.671 12.011 1.00 92.81 250 GLU A O 1
ATOM 2018 N N . PHE A 1 251 ? -12.032 13.315 10.958 1.00 93.12 251 PHE A N 1
ATOM 2019 C CA . PHE A 1 251 ? -13.063 12.381 10.521 1.00 93.12 251 PHE A CA 1
ATOM 2020 C C . PHE A 1 251 ? -13.590 11.562 11.705 1.00 93.12 251 PHE A C 1
ATOM 2022 O O . PHE A 1 251 ? -13.005 10.553 12.109 1.00 93.12 251 PHE A O 1
ATOM 2029 N N . ARG A 1 252 ? -14.670 12.061 12.322 1.00 91.56 252 ARG A N 1
ATOM 2030 C CA . ARG A 1 252 ? -15.285 11.521 13.553 1.00 91.56 252 ARG A CA 1
ATOM 2031 C C . ARG A 1 252 ? -16.760 11.130 13.395 1.00 91.56 252 ARG A C 1
ATOM 2033 O O . ARG A 1 252 ? -17.395 10.717 14.367 1.00 91.56 252 ARG A O 1
ATOM 2040 N N . SER A 1 253 ? -17.326 11.258 12.195 1.00 96.44 253 SER A N 1
ATOM 2041 C CA . SER A 1 253 ? -18.758 11.048 11.952 1.00 96.44 253 SER A CA 1
ATOM 2042 C C . SER A 1 253 ? -19.088 9.580 11.671 1.00 96.44 253 SER A C 1
ATOM 2044 O O . SER A 1 253 ? -18.998 9.115 10.538 1.00 96.44 253 SER A O 1
ATOM 2046 N N . GLU A 1 254 ? -19.544 8.857 12.694 1.00 96.88 254 GLU A N 1
ATOM 2047 C CA . GLU A 1 254 ? -19.987 7.457 12.565 1.00 96.88 254 GLU A CA 1
ATOM 2048 C C . GLU A 1 254 ? -21.161 7.306 11.588 1.00 96.88 254 GLU A C 1
ATOM 2050 O O . GLU A 1 254 ? -21.219 6.368 10.797 1.00 96.88 254 GLU A O 1
ATOM 2055 N N . ARG A 1 255 ? -22.083 8.277 11.585 1.00 97.06 255 ARG A N 1
ATOM 2056 C CA . ARG A 1 255 ? -23.205 8.298 10.639 1.00 97.06 255 ARG A CA 1
ATOM 2057 C C . ARG A 1 255 ? -22.719 8.374 9.191 1.00 97.06 255 ARG A C 1
ATOM 2059 O O . ARG A 1 255 ? -23.311 7.727 8.330 1.00 97.06 255 ARG A O 1
ATOM 2066 N N . LEU A 1 256 ? -21.682 9.170 8.919 1.00 96.88 256 LEU A N 1
ATOM 2067 C CA . LEU A 1 256 ? -21.103 9.274 7.580 1.00 96.88 256 LEU A CA 1
ATOM 2068 C C . LEU A 1 256 ? -20.379 7.980 7.198 1.00 96.88 256 LEU A C 1
ATOM 2070 O O . LEU A 1 256 ? -20.563 7.506 6.085 1.00 96.88 256 LEU A O 1
ATOM 2074 N N . GLU A 1 257 ? -19.646 7.361 8.125 1.00 97.06 257 GLU A N 1
ATOM 2075 C CA . GLU A 1 257 ? -19.021 6.047 7.909 1.00 97.06 257 GLU A CA 1
ATOM 2076 C C . GLU A 1 257 ? -20.052 4.977 7.534 1.00 97.06 257 GLU A C 1
ATOM 2078 O O . GLU A 1 257 ? -19.895 4.287 6.529 1.00 97.06 257 GLU A O 1
ATOM 2083 N N . ALA A 1 258 ? -21.146 4.878 8.294 1.00 96.94 258 ALA A N 1
ATOM 2084 C CA . ALA A 1 258 ? -22.223 3.937 8.007 1.00 96.94 258 ALA A CA 1
ATOM 2085 C C . ALA A 1 258 ? -22.898 4.225 6.657 1.00 96.94 258 ALA A C 1
ATOM 2087 O O . ALA A 1 258 ? -23.244 3.297 5.927 1.00 96.94 258 ALA A O 1
ATOM 2088 N N . LEU A 1 259 ? -23.084 5.502 6.303 1.00 95.88 259 LEU A N 1
ATOM 2089 C CA . LEU A 1 259 ? -23.645 5.888 5.009 1.00 95.88 259 LEU A CA 1
ATOM 2090 C C . LEU A 1 259 ? -22.719 5.495 3.851 1.00 95.88 259 LEU A C 1
ATOM 2092 O O . LEU A 1 259 ? -23.199 4.934 2.868 1.00 95.88 259 LEU A O 1
ATOM 2096 N N . LEU A 1 260 ? -21.413 5.745 3.986 1.00 95.88 260 LEU A N 1
ATOM 2097 C CA . LEU A 1 260 ? -20.405 5.357 2.999 1.00 95.88 260 LEU A CA 1
ATOM 2098 C C . LEU A 1 260 ? -20.389 3.845 2.803 1.00 95.88 260 LEU A C 1
ATOM 2100 O O . LEU A 1 260 ? -20.481 3.391 1.672 1.00 95.88 260 LEU A O 1
ATOM 2104 N N . LEU A 1 261 ? -20.361 3.063 3.883 1.00 96.69 261 LEU A N 1
ATOM 2105 C CA . LEU A 1 261 ? -20.393 1.603 3.789 1.00 96.69 261 LEU A CA 1
ATOM 2106 C C . LEU A 1 261 ? -21.676 1.084 3.136 1.00 96.69 261 LEU A C 1
ATOM 2108 O O . LEU A 1 261 ? -21.618 0.180 2.311 1.00 96.69 261 LEU A O 1
ATOM 2112 N N . ARG A 1 262 ? -22.839 1.671 3.446 1.00 95.06 262 ARG A N 1
ATOM 2113 C CA . ARG A 1 262 ? -24.099 1.304 2.774 1.00 95.06 262 ARG A CA 1
ATOM 2114 C C . ARG A 1 262 ? -24.070 1.627 1.285 1.00 95.06 262 ARG A C 1
ATOM 2116 O O . ARG A 1 262 ? -24.613 0.855 0.509 1.00 95.06 262 ARG A O 1
ATOM 2123 N N . TYR A 1 263 ? -23.461 2.747 0.903 1.00 92.81 263 TYR A N 1
ATOM 2124 C CA . TYR A 1 263 ? -23.307 3.116 -0.500 1.00 92.81 263 TYR A CA 1
ATOM 2125 C C . TYR A 1 263 ? -22.323 2.191 -1.225 1.00 92.81 263 TYR A C 1
ATOM 2127 O O . TYR A 1 263 ? -22.622 1.734 -2.319 1.00 92.81 263 TYR A O 1
ATOM 2135 N N . LEU A 1 264 ? -21.188 1.871 -0.595 1.00 92.31 264 LEU A N 1
ATOM 2136 C CA . LEU A 1 264 ? -20.171 0.964 -1.135 1.00 92.31 264 LEU A CA 1
ATOM 2137 C C . LEU A 1 264 ? -20.671 -0.483 -1.267 1.00 92.31 264 LEU A C 1
ATOM 2139 O O . LEU A 1 264 ? -20.218 -1.192 -2.155 1.00 92.31 264 LEU A O 1
ATOM 2143 N N . ASN A 1 265 ? -21.603 -0.904 -0.409 1.00 92.75 265 ASN A N 1
ATOM 2144 C CA . ASN A 1 265 ? -22.229 -2.229 -0.462 1.00 92.75 265 ASN A CA 1
ATOM 2145 C C . ASN A 1 265 ? -23.442 -2.305 -1.401 1.00 92.75 265 ASN A C 1
ATOM 2147 O O . ASN A 1 265 ? -24.031 -3.375 -1.528 1.00 92.75 265 ASN A O 1
ATOM 2151 N N . ASN A 1 266 ? -23.883 -1.189 -1.985 1.00 92.12 266 ASN A N 1
ATOM 2152 C CA . ASN A 1 266 ? -25.019 -1.191 -2.896 1.00 92.12 266 ASN A CA 1
ATOM 2153 C C . ASN A 1 266 ? -24.524 -1.393 -4.332 1.00 92.12 266 ASN A C 1
ATOM 2155 O O . ASN A 1 266 ? -23.722 -0.598 -4.811 1.00 92.12 266 ASN A O 1
ATOM 2159 N N . ASP A 1 267 ? -25.035 -2.405 -5.033 1.00 81.38 267 ASP A N 1
ATOM 2160 C CA . ASP A 1 267 ? -24.665 -2.683 -6.429 1.00 81.38 267 ASP A CA 1
ATOM 2161 C C . ASP A 1 267 ? -25.153 -1.585 -7.400 1.00 81.38 267 ASP A C 1
ATOM 2163 O O . ASP A 1 267 ? -24.616 -1.421 -8.495 1.00 81.38 267 ASP A O 1
ATOM 2167 N N . GLU A 1 268 ? -26.136 -0.775 -6.991 1.00 88.50 268 GLU A N 1
ATOM 2168 C CA . GLU A 1 268 ? -26.734 0.300 -7.796 1.00 88.50 268 GLU A CA 1
ATOM 2169 C C . GLU A 1 268 ? -26.022 1.656 -7.628 1.00 88.50 268 GLU A C 1
ATOM 2171 O O . GLU A 1 268 ? -26.650 2.716 -7.528 1.00 88.50 268 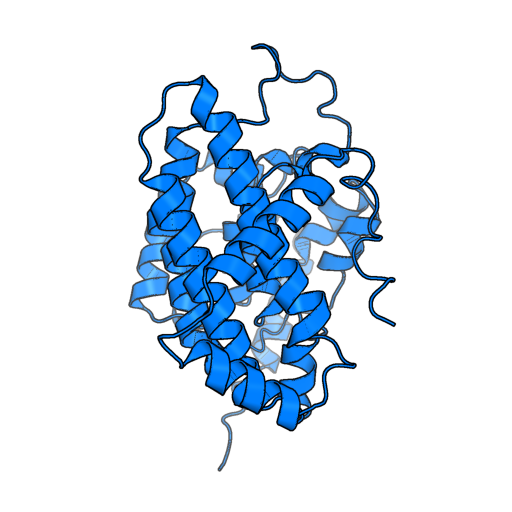GLU A O 1
ATOM 2176 N N . VAL A 1 269 ? -24.687 1.658 -7.587 1.00 83.06 269 VAL A N 1
ATOM 2177 C CA . VAL A 1 269 ? -23.912 2.907 -7.626 1.00 83.06 269 VAL A CA 1
ATOM 2178 C C . VAL A 1 269 ? -24.230 3.648 -8.926 1.00 83.06 269 VAL A C 1
ATOM 2180 O O . VAL A 1 269 ? -24.122 3.091 -10.020 1.00 83.06 269 VAL A O 1
ATOM 2183 N N . ASN A 1 270 ? -24.578 4.936 -8.833 1.00 87.12 270 ASN A N 1
ATOM 2184 C CA . ASN A 1 270 ? -24.776 5.767 -10.019 1.00 87.12 270 ASN A CA 1
ATOM 2185 C C . ASN A 1 270 ? -23.429 5.978 -10.739 1.00 87.12 270 ASN A C 1
ATOM 2187 O O . ASN A 1 270 ? -22.678 6.915 -10.454 1.00 87.12 270 ASN A O 1
ATOM 2191 N N . MET A 1 271 ? -23.127 5.094 -11.691 1.00 88.88 271 MET A N 1
ATOM 2192 C CA . MET A 1 271 ? -21.876 5.109 -12.449 1.00 88.88 271 MET A CA 1
ATOM 2193 C C . MET A 1 271 ? -21.724 6.350 -13.334 1.00 88.88 271 MET A C 1
ATOM 2195 O O . MET A 1 271 ? -20.598 6.727 -13.654 1.00 88.88 271 MET A O 1
ATOM 2199 N N . GLU A 1 272 ? -22.819 7.016 -13.712 1.00 91.75 272 GLU A N 1
ATOM 2200 C CA . GLU A 1 272 ? -22.759 8.292 -14.431 1.00 91.75 272 GLU A CA 1
ATOM 2201 C C . GLU A 1 272 ? -22.139 9.379 -13.546 1.00 91.75 272 GLU A C 1
ATOM 2203 O O . GLU A 1 272 ? -21.213 10.073 -13.969 1.00 91.75 272 GLU A O 1
ATOM 2208 N N . PHE A 1 273 ? -22.570 9.460 -12.285 1.00 87.25 273 PHE A N 1
ATOM 2209 C CA . PHE A 1 273 ? -21.992 10.383 -11.311 1.00 87.25 273 PHE A CA 1
ATOM 2210 C C . PHE A 1 273 ? -20.510 10.084 -11.048 1.00 87.25 273 PHE A C 1
ATOM 2212 O O . PHE A 1 273 ? -19.690 11.003 -11.055 1.00 87.25 273 PHE A O 1
ATOM 2219 N N . VAL A 1 274 ? -20.144 8.805 -10.892 1.00 87.31 274 VAL A N 1
ATOM 2220 C CA . VAL A 1 274 ? -18.742 8.387 -10.705 1.00 87.31 274 VAL A CA 1
ATOM 2221 C C . VAL A 1 274 ? -17.876 8.806 -11.898 1.00 87.31 274 VAL A C 1
ATOM 2223 O O . VAL A 1 274 ? -16.812 9.392 -11.707 1.00 87.31 274 VAL A O 1
ATOM 2226 N N . ARG A 1 275 ? -18.343 8.588 -13.135 1.00 89.62 275 ARG A N 1
ATOM 2227 C CA . ARG A 1 275 ? -17.627 9.006 -14.356 1.00 89.62 275 ARG A CA 1
ATOM 2228 C C . ARG A 1 275 ? -17.504 10.525 -14.470 1.00 89.62 275 ARG A C 1
ATOM 2230 O O . ARG A 1 275 ? -16.461 11.029 -14.891 1.00 89.62 275 ARG A O 1
ATOM 2237 N N . ALA A 1 276 ? -18.544 11.266 -14.089 1.00 92.12 276 ALA A N 1
ATOM 2238 C CA . ALA A 1 276 ? -18.515 12.725 -14.080 1.00 92.12 276 ALA A CA 1
ATOM 2239 C C . ALA A 1 276 ? -17.509 13.270 -13.050 1.00 92.12 276 ALA A C 1
ATOM 2241 O O . ALA A 1 276 ? -16.782 14.221 -13.351 1.00 92.12 276 ALA A O 1
ATOM 2242 N N . LEU A 1 277 ? -17.431 12.656 -11.863 1.00 89.06 277 LEU A N 1
ATOM 2243 C CA . LEU A 1 277 ? -16.417 12.976 -10.856 1.00 89.06 277 LEU A CA 1
ATOM 2244 C C . LEU A 1 277 ? -15.006 12.651 -11.345 1.00 89.06 277 LEU A C 1
ATOM 2246 O O . LEU A 1 277 ? -14.139 13.518 -11.266 1.00 89.06 277 LEU A O 1
ATOM 2250 N N . ASP A 1 278 ? -14.785 11.463 -11.912 1.00 88.31 278 ASP A N 1
ATOM 2251 C CA . ASP A 1 278 ? -13.472 11.079 -12.442 1.00 88.31 278 ASP A CA 1
ATOM 2252 C C . ASP A 1 278 ? -13.019 12.033 -13.555 1.00 88.31 278 ASP A C 1
ATOM 2254 O O . ASP A 1 278 ? -11.883 12.497 -13.560 1.00 88.31 278 ASP A O 1
ATOM 2258 N N . THR A 1 279 ? -13.934 12.445 -14.439 1.00 91.00 279 THR A N 1
ATOM 2259 C CA . THR A 1 279 ? -13.650 13.448 -15.478 1.00 91.00 279 THR A CA 1
ATOM 2260 C C . THR A 1 279 ? -13.214 14.786 -14.876 1.00 91.00 279 THR A C 1
ATOM 2262 O O . THR A 1 279 ? -12.294 15.423 -15.388 1.00 91.00 279 THR A O 1
ATOM 2265 N N . LYS A 1 280 ? -13.860 15.237 -13.792 1.00 90.88 280 LYS A N 1
ATOM 2266 C CA . LYS A 1 280 ? -13.468 16.470 -13.094 1.00 90.88 280 LYS A CA 1
ATOM 2267 C C . LYS A 1 280 ? -12.114 16.321 -12.403 1.00 90.88 280 LYS A C 1
ATOM 2269 O O . LYS A 1 280 ? -11.287 17.214 -12.548 1.00 90.88 280 LYS A O 1
ATOM 2274 N N . HIS A 1 281 ? -11.864 15.205 -11.719 1.00 86.19 281 HIS A N 1
ATOM 2275 C CA . HIS A 1 281 ? -10.569 14.932 -11.090 1.00 86.19 281 HIS A CA 1
ATOM 2276 C C . HIS A 1 281 ? -9.438 14.884 -12.118 1.00 86.19 281 HIS A C 1
ATOM 2278 O O . HIS A 1 281 ? -8.437 15.565 -11.937 1.00 86.19 281 HIS A O 1
ATOM 2284 N N . ARG A 1 282 ? -9.629 14.194 -13.248 1.00 86.81 282 ARG A N 1
ATOM 2285 C CA . ARG A 1 282 ? -8.642 14.151 -14.339 1.00 86.81 282 ARG A CA 1
ATOM 2286 C C . ARG A 1 282 ? -8.318 15.536 -14.889 1.00 86.81 282 ARG A C 1
ATOM 2288 O O . ARG A 1 282 ? -7.170 15.803 -15.214 1.00 86.81 282 ARG A O 1
ATOM 2295 N N . LYS A 1 283 ? -9.312 16.426 -15.000 1.00 89.25 283 LYS A N 1
ATOM 2296 C CA . LYS A 1 283 ? -9.064 17.816 -15.413 1.00 89.25 283 LYS A CA 1
ATOM 2297 C C . LYS A 1 283 ? -8.141 18.531 -14.429 1.00 89.25 283 LYS A C 1
ATOM 2299 O O . LYS A 1 283 ? -7.193 19.154 -14.878 1.00 89.25 283 LYS A O 1
ATOM 2304 N N . VAL A 1 284 ? -8.384 18.386 -13.126 1.00 86.25 284 VAL A N 1
ATOM 2305 C CA . VAL A 1 284 ? -7.538 18.978 -12.074 1.00 86.25 284 VAL A CA 1
ATOM 2306 C C . VAL A 1 284 ? -6.125 18.383 -12.088 1.00 86.25 284 VAL A C 1
ATOM 2308 O O . VAL A 1 284 ? -5.150 19.114 -11.981 1.00 86.25 284 VAL A O 1
ATOM 2311 N N . GLU A 1 285 ? -5.999 17.068 -12.272 1.00 83.25 285 GLU A N 1
ATOM 2312 C CA . GLU A 1 285 ? -4.705 16.373 -12.326 1.00 83.25 285 GLU A CA 1
ATOM 2313 C C . GLU A 1 285 ? -3.884 16.692 -13.584 1.00 83.25 285 GLU A C 1
ATOM 2315 O O . GLU A 1 285 ? -2.660 16.608 -13.547 1.00 83.25 285 GLU A O 1
ATOM 2320 N N . ASN A 1 286 ? -4.542 17.010 -14.703 1.00 82.75 286 ASN A N 1
ATOM 2321 C CA . ASN A 1 286 ? -3.887 17.363 -15.966 1.00 82.75 286 ASN A CA 1
ATOM 2322 C C . ASN A 1 286 ? -3.457 18.834 -16.034 1.00 82.75 286 ASN A C 1
ATOM 2324 O O . ASN A 1 286 ? -2.651 19.174 -16.892 1.00 82.75 286 ASN A O 1
ATOM 2328 N N . ASP A 1 287 ? -3.987 19.712 -15.182 1.00 83.62 287 ASP A N 1
ATOM 2329 C CA . ASP A 1 287 ? -3.756 21.162 -15.260 1.00 83.62 287 ASP A CA 1
ATOM 2330 C C . ASP A 1 287 ? -2.407 21.589 -14.638 1.00 83.62 287 ASP A C 1
ATOM 2332 O O . ASP A 1 287 ? -2.361 22.604 -13.952 1.00 83.62 287 ASP A O 1
ATOM 2336 N N . GLU A 1 288 ? -1.351 20.772 -14.842 1.00 57.81 288 GLU A N 1
ATOM 2337 C CA . GLU A 1 288 ? 0.080 20.752 -14.421 1.00 57.81 288 GLU A CA 1
ATOM 2338 C C . GLU A 1 288 ? 0.619 21.789 -13.401 1.00 57.81 288 GLU A C 1
ATOM 2340 O O . GLU A 1 288 ? 1.468 21.441 -12.584 1.00 57.81 288 GLU A O 1
ATOM 2345 N N . SER A 1 289 ? 0.098 23.013 -13.341 1.00 52.47 289 SER A N 1
ATOM 2346 C CA . SER A 1 289 ? 0.270 23.988 -12.251 1.00 52.47 289 SER A CA 1
ATOM 2347 C C . SER A 1 289 ? -0.091 23.474 -10.844 1.00 52.47 289 SER A C 1
ATOM 2349 O O . SER A 1 289 ? 0.365 24.041 -9.852 1.00 52.47 289 SER A O 1
ATOM 2351 N N . TYR A 1 290 ? -0.868 22.390 -10.734 1.00 49.19 290 TYR A N 1
ATOM 2352 C CA . TYR A 1 290 ? -1.297 21.806 -9.456 1.00 49.19 290 TYR A CA 1
ATOM 2353 C C . TYR A 1 290 ? -0.442 20.632 -8.963 1.00 49.19 290 TYR A C 1
ATOM 2355 O O . TYR A 1 290 ? -0.502 20.315 -7.773 1.00 49.19 290 TYR A O 1
ATOM 2363 N N . ALA A 1 291 ? 0.371 20.012 -9.828 1.00 48.19 291 ALA A N 1
ATOM 2364 C CA . ALA A 1 291 ? 1.171 18.830 -9.487 1.00 48.19 291 ALA A CA 1
ATOM 2365 C C . ALA A 1 291 ? 2.291 19.124 -8.468 1.00 48.19 291 ALA A C 1
ATOM 2367 O O . ALA A 1 291 ? 2.749 18.214 -7.777 1.00 48.19 291 ALA A O 1
ATOM 2368 N N . ASP A 1 292 ? 2.696 20.394 -8.342 1.00 47.69 292 ASP A N 1
ATOM 2369 C CA . ASP A 1 292 ? 3.757 20.838 -7.426 1.00 47.69 292 ASP A CA 1
ATOM 2370 C C . ASP A 1 292 ? 3.220 21.519 -6.151 1.00 47.69 292 ASP A C 1
ATOM 2372 O O . ASP A 1 292 ? 3.948 21.740 -5.182 1.00 47.69 292 ASP A O 1
ATOM 2376 N N . SER A 1 293 ? 1.920 21.825 -6.103 1.00 43.25 293 SER A N 1
ATOM 2377 C CA . SER A 1 293 ? 1.309 22.448 -4.932 1.00 43.25 293 SER A CA 1
ATOM 2378 C C . SER A 1 293 ? 0.830 21.355 -3.974 1.00 43.25 293 SER A C 1
ATOM 2380 O O . SER A 1 293 ? -0.129 20.637 -4.254 1.00 43.25 293 SER A O 1
ATOM 2382 N N . GLY A 1 294 ? 1.448 21.230 -2.800 1.00 46.88 294 GLY A N 1
ATOM 2383 C CA . GLY A 1 294 ? 0.940 20.416 -1.682 1.00 46.88 294 GLY A CA 1
ATOM 2384 C C . GLY A 1 294 ? -0.413 20.896 -1.116 1.00 46.88 294 GLY A C 1
ATOM 2385 O O . GLY A 1 294 ? -0.667 20.744 0.072 1.00 46.88 294 GLY A O 1
ATOM 2386 N N . TYR A 1 295 ? -1.263 21.512 -1.944 1.00 38.28 295 TYR A N 1
ATOM 2387 C CA . TYR A 1 295 ? -2.439 22.305 -1.596 1.00 38.28 295 TYR A CA 1
ATOM 2388 C C . TYR A 1 295 ? -3.773 21.682 -2.014 1.00 38.28 295 TYR A C 1
ATOM 2390 O O . TYR A 1 295 ? -4.816 22.278 -1.755 1.00 38.28 295 TYR A O 1
ATOM 2398 N N . LEU A 1 296 ? -3.794 20.479 -2.599 1.00 42.34 296 LEU A N 1
ATOM 2399 C CA . LEU A 1 296 ? -5.048 19.857 -3.049 1.00 42.34 296 LEU A CA 1
ATOM 2400 C C . LEU A 1 296 ? -6.077 19.585 -1.928 1.00 42.34 296 LEU A C 1
ATOM 2402 O O . LEU A 1 296 ? -7.214 19.243 -2.240 1.00 42.34 296 LEU A O 1
ATOM 2406 N N . TRP A 1 297 ? -5.736 19.777 -0.645 1.00 48.53 297 TRP A N 1
ATOM 2407 C CA . TRP A 1 297 ? -6.614 19.393 0.468 1.00 48.53 297 TRP A CA 1
ATOM 2408 C C . TRP A 1 297 ? -6.809 20.426 1.588 1.00 48.53 297 TRP A C 1
ATOM 2410 O O . TRP A 1 297 ? -7.547 20.137 2.524 1.00 48.53 297 TRP A O 1
ATOM 2420 N N . SER A 1 298 ? -6.287 21.657 1.490 1.00 40.31 298 SER A N 1
ATOM 2421 C CA . SER A 1 298 ? -6.694 22.716 2.441 1.00 40.31 298 SER A CA 1
ATOM 2422 C C . SER A 1 298 ? -8.105 23.274 2.174 1.00 40.31 298 SER A C 1
ATOM 2424 O O . SER A 1 298 ? -8.605 24.060 2.971 1.00 40.31 298 SER A O 1
ATOM 2426 N N . GLY A 1 299 ? -8.759 22.868 1.075 1.00 32.34 299 GLY A N 1
ATOM 2427 C CA . GLY A 1 299 ? -10.053 23.396 0.618 1.00 32.34 299 GLY A CA 1
ATOM 2428 C C . GLY A 1 299 ? -11.310 22.620 1.037 1.00 32.34 299 GLY A C 1
ATOM 2429 O O . GLY A 1 299 ? -12.385 22.936 0.538 1.00 32.34 299 GLY A O 1
ATOM 2430 N N . TRP A 1 300 ? -11.207 21.613 1.911 1.00 37.25 300 TRP A N 1
ATOM 2431 C CA . TRP A 1 300 ? -12.368 20.904 2.480 1.00 37.25 300 TRP A CA 1
ATOM 2432 C C . TRP A 1 300 ? -12.714 21.400 3.896 1.00 37.25 300 TRP A C 1
ATOM 2434 O O . TRP A 1 300 ? -12.921 20.597 4.806 1.00 37.25 300 TRP A O 1
ATOM 2444 N N . TYR A 1 301 ? -12.779 22.725 4.067 1.00 34.28 301 TYR A N 1
ATOM 2445 C CA . TYR A 1 301 ? -13.327 23.412 5.243 1.00 34.28 301 TYR A CA 1
ATOM 2446 C C . TYR A 1 301 ? -14.245 24.555 4.816 1.00 34.28 301 TYR A C 1
ATOM 2448 O O . TYR A 1 301 ? -13.885 25.263 3.849 1.00 34.28 301 TYR A O 1
#

Secondary structure (DSSP, 8-state):
-------HHHHHHHHHHHTT-SS-----GGG--GGG-SS-HHHHHHHHHHHHHS-HHHHHHHHH-S-GGGS-HHHHHHHHHTT--GGGGHHHHTTS-HHHHHHH-SSS------HHHHHHHHHHHHHIIIIIHHHHHHH--GGGEETTEE-TTTTSGGGGGG-HHHHHHHHHHHHHT-TTSHHHHHHHTT---HHHHHHHHHHHHHHHHHHHHHHHS---TTHHHHHHHHHHHHHHHHHHHIIIIIS-TT---HHHHHHHHHHHT-S---HHHHHHHHHHHHHHHHSSTTTT-TTTTTT--

pLDDT: mean 75.07, std 21.11, range [30.78, 98.31]